Protein AF-A0A1M7R4Y1-F1 (afdb_monomer_lite)

Sequence (276 aa):
MKAQQIAPDIIDTYLVAVTGFNAGGGNAWPQWQYNYPDGGVITVFSNDVAAMGAVPMFTLFQMPSLRGGDVTVINDAPFMAAYWAQVKLMYQKIAETGRPTLVNLEPDFWGFAQGGAPGGDPAKLPARVSTVPECASQPDTAVGVVGCLLTLGRTYAPKARMGFPPSLWSGDPDATGTFMAKLGADKADFIVAQTSDRDAGCFEDPNPVPNCANRGPGPFYLDENNVTTPNFNQGINDWSIVRSHLGGLPILYWQTPMGVPSTTPGGTPKHYRDNH

Structure (mmCIF, N/CA/C/O backbone):
data_AF-A0A1M7R4Y1-F1
#
_entry.id   AF-A0A1M7R4Y1-F1
#
loop_
_atom_site.group_PDB
_atom_site.id
_atom_site.type_symbol
_atom_site.label_atom_id
_atom_site.label_alt_id
_atom_site.label_comp_id
_atom_site.label_asym_id
_atom_site.label_entity_id
_atom_site.label_seq_id
_atom_site.pdbx_PDB_ins_code
_atom_site.Cartn_x
_atom_site.Cartn_y
_atom_site.Cartn_z
_atom_site.occupancy
_atom_site.B_iso_or_equiv
_atom_site.auth_seq_id
_atom_site.auth_comp_id
_atom_site.auth_a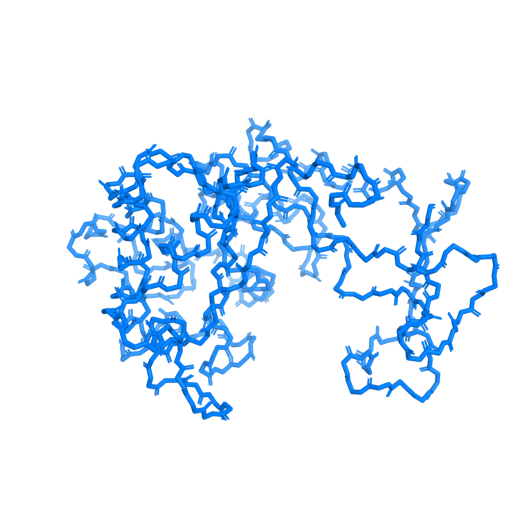sym_id
_atom_site.auth_atom_id
_atom_site.pdbx_PDB_model_num
ATOM 1 N N . MET A 1 1 ? -14.232 -15.188 -17.593 1.00 59.53 1 MET A N 1
ATOM 2 C CA . MET A 1 1 ? -14.077 -15.967 -16.341 1.00 59.53 1 MET A CA 1
ATOM 3 C C . MET A 1 1 ? -14.850 -17.283 -16.359 1.00 59.53 1 MET A C 1
ATOM 5 O O . MET A 1 1 ? -14.231 -18.269 -16.725 1.00 59.53 1 MET A O 1
ATOM 9 N N . LYS A 1 2 ? -16.172 -17.343 -16.106 1.00 56.19 2 LYS A N 1
ATOM 10 C CA . LYS A 1 2 ? -16.909 -18.637 -16.099 1.00 56.19 2 LYS A CA 1
ATOM 11 C C . LYS A 1 2 ? -16.835 -19.415 -17.424 1.00 56.19 2 LYS A C 1
ATOM 13 O O . LYS A 1 2 ? -16.569 -20.608 -17.409 1.00 56.19 2 LYS A O 1
ATOM 18 N N . ALA A 1 3 ? -16.978 -18.735 -18.565 1.00 67.81 3 ALA A N 1
ATOM 19 C CA . ALA A 1 3 ? -16.843 -19.356 -19.891 1.00 67.81 3 ALA A CA 1
ATOM 20 C C . ALA A 1 3 ? -15.405 -19.807 -20.233 1.00 67.81 3 ALA A C 1
ATOM 22 O O . ALA A 1 3 ? -15.217 -20.591 -21.153 1.00 67.81 3 ALA A O 1
ATOM 23 N N . GLN A 1 4 ? -14.403 -19.317 -19.494 1.00 74.75 4 GLN A N 1
ATOM 24 C CA . GLN A 1 4 ? -12.984 -19.663 -19.653 1.00 74.75 4 GLN A CA 1
ATOM 25 C C . GLN A 1 4 ? -12.496 -20.619 -18.549 1.00 74.75 4 GLN A C 1
ATOM 27 O O . GLN A 1 4 ? -11.303 -20.869 -18.463 1.00 74.75 4 GLN A O 1
ATOM 32 N N . GLN A 1 5 ? -13.395 -21.111 -17.680 1.00 80.06 5 GLN A N 1
ATOM 33 C CA . GLN A 1 5 ? -13.065 -21.957 -16.520 1.00 80.06 5 GLN A CA 1
ATOM 34 C C . GLN A 1 5 ? -12.013 -21.355 -15.566 1.00 80.06 5 GLN A C 1
ATOM 36 O O . GLN A 1 5 ? -11.336 -22.076 -14.842 1.00 80.06 5 GLN A O 1
ATOM 41 N N . ILE A 1 6 ? -11.904 -20.024 -15.530 1.00 80.69 6 ILE A N 1
ATOM 42 C CA . ILE A 1 6 ? -11.024 -19.315 -14.594 1.00 80.69 6 ILE A CA 1
ATOM 43 C C . ILE A 1 6 ? -11.773 -19.138 -13.271 1.00 80.69 6 ILE A C 1
ATOM 45 O O . ILE A 1 6 ? -12.850 -18.529 -13.256 1.00 80.69 6 ILE A O 1
ATOM 49 N N . ALA A 1 7 ? -11.188 -19.643 -12.185 1.00 87.62 7 ALA A N 1
ATOM 50 C CA . ALA A 1 7 ? -11.646 -19.469 -10.810 1.00 87.62 7 ALA A CA 1
ATOM 51 C C . ALA A 1 7 ? -10.594 -18.648 -10.042 1.00 87.62 7 ALA A C 1
ATOM 53 O O . ALA A 1 7 ? -9.581 -19.211 -9.635 1.00 87.62 7 ALA A O 1
ATOM 54 N N . PRO A 1 8 ? -10.765 -17.320 -9.919 1.00 92.12 8 PRO A N 1
ATOM 55 C CA . PRO A 1 8 ? -9.818 -16.498 -9.176 1.00 92.12 8 PRO A CA 1
ATOM 56 C C . PRO A 1 8 ? -9.921 -16.790 -7.675 1.00 92.12 8 PRO A C 1
ATOM 58 O O . PRO A 1 8 ? -11.025 -16.885 -7.146 1.00 92.12 8 PRO A O 1
ATOM 61 N N . ASP A 1 9 ? -8.788 -16.862 -6.978 1.00 94.44 9 ASP A N 1
ATOM 62 C CA . ASP A 1 9 ? -8.771 -16.941 -5.511 1.00 94.44 9 ASP A CA 1
ATOM 63 C C . ASP A 1 9 ? -8.987 -15.565 -4.867 1.00 94.44 9 ASP A C 1
ATOM 65 O O . ASP A 1 9 ? -9.592 -15.447 -3.800 1.00 94.44 9 ASP A O 1
ATOM 69 N N . ILE A 1 10 ? -8.495 -14.510 -5.524 1.00 95.81 10 ILE A N 1
ATOM 70 C CA . ILE A 1 10 ? -8.519 -13.125 -5.047 1.00 95.81 10 ILE A CA 1
ATOM 71 C C . ILE A 1 10 ? -8.971 -12.217 -6.190 1.00 95.81 10 ILE A C 1
ATOM 73 O O . ILE A 1 10 ? -8.541 -12.384 -7.331 1.00 95.81 10 ILE A O 1
ATOM 77 N N . ILE A 1 11 ? -9.830 -11.244 -5.884 1.00 96.12 11 ILE A N 1
ATOM 78 C CA . ILE A 1 11 ? -10.221 -10.182 -6.820 1.00 96.12 11 ILE A CA 1
ATOM 79 C C . ILE A 1 11 ? -10.043 -8.837 -6.115 1.00 96.12 11 ILE A C 1
ATOM 81 O O . ILE A 1 11 ? -10.600 -8.625 -5.037 1.00 96.12 11 ILE A O 1
ATOM 85 N N . ASP A 1 12 ? -9.261 -7.950 -6.727 1.00 95.62 12 ASP A N 1
ATOM 86 C CA . ASP A 1 12 ? -8.901 -6.629 -6.205 1.00 95.62 12 ASP A CA 1
ATOM 87 C C . ASP A 1 12 ? -9.776 -5.507 -6.786 1.00 95.62 12 ASP A C 1
ATOM 89 O O . ASP A 1 12 ? -10.220 -5.574 -7.935 1.00 95.62 12 ASP A O 1
ATOM 93 N N . THR A 1 13 ? -10.007 -4.464 -5.990 1.00 97.06 13 THR A N 1
ATOM 94 C CA . THR A 1 13 ? -10.485 -3.163 -6.464 1.00 97.06 13 THR A CA 1
ATOM 95 C C . THR A 1 13 ? -9.850 -2.033 -5.663 1.00 97.06 13 THR A C 1
ATOM 97 O O . THR A 1 13 ? -9.630 -2.139 -4.455 1.00 97.06 13 THR A O 1
ATOM 100 N N . TYR A 1 14 ? -9.628 -0.898 -6.321 1.00 96.62 14 TYR A N 1
ATOM 101 C CA . TYR A 1 14 ? -9.101 0.296 -5.673 1.00 96.62 14 TYR A CA 1
ATOM 102 C C . TYR A 1 14 ? -10.201 1.065 -4.938 1.00 96.62 14 TYR A C 1
ATOM 104 O O . TYR A 1 14 ? -11.329 1.181 -5.418 1.00 96.62 14 TYR A O 1
ATOM 112 N N . LEU A 1 15 ? -9.833 1.657 -3.806 1.00 97.62 15 LEU A N 1
ATOM 113 C CA . LEU A 1 15 ? -10.587 2.666 -3.072 1.00 97.62 15 LEU A CA 1
ATOM 114 C C . LEU A 1 15 ? -9.794 3.973 -3.154 1.00 97.62 15 LEU A C 1
ATOM 116 O O . LEU A 1 15 ? -8.817 4.155 -2.427 1.00 97.62 15 LEU A O 1
ATOM 120 N N . VAL A 1 16 ? -10.179 4.856 -4.082 1.00 95.00 16 VAL A N 1
ATOM 121 C CA . VAL A 1 16 ? -9.419 6.079 -4.394 1.00 95.00 16 VAL A CA 1
ATOM 122 C C . VAL A 1 16 ? -10.114 7.346 -3.917 1.00 95.00 16 VAL A C 1
ATOM 124 O O . VAL A 1 16 ? -11.325 7.353 -3.675 1.00 95.00 16 VAL A O 1
ATOM 127 N N . ALA A 1 17 ? -9.333 8.429 -3.868 1.00 93.81 17 ALA A N 1
ATOM 128 C CA . ALA A 1 17 ? -9.744 9.772 -3.472 1.00 93.81 17 ALA A CA 1
ATOM 129 C C . ALA A 1 17 ? -10.132 9.897 -1.990 1.00 93.81 17 ALA A C 1
ATOM 131 O O . ALA A 1 17 ? -10.733 8.998 -1.411 1.00 93.81 17 ALA A O 1
ATOM 132 N N . VAL A 1 18 ? -9.838 11.044 -1.375 1.00 95.75 18 VAL A N 1
ATOM 133 C CA . VAL A 1 18 ? -10.414 11.445 -0.080 1.00 95.75 18 VAL A CA 1
ATOM 134 C C . VAL A 1 18 ? -11.531 12.444 -0.355 1.00 95.75 18 VAL A C 1
ATOM 136 O O . VAL A 1 18 ? -11.327 13.423 -1.072 1.00 95.75 18 VAL A O 1
ATOM 139 N N . THR A 1 19 ? -12.716 12.216 0.215 1.00 94.19 19 THR A N 1
ATOM 140 C CA . THR A 1 19 ? -13.847 13.162 0.142 1.00 94.19 19 THR A CA 1
ATOM 141 C C . THR A 1 19 ? -13.403 14.593 0.463 1.00 94.19 19 THR A C 1
ATOM 143 O O . THR A 1 19 ? -12.849 14.840 1.530 1.00 94.19 19 THR A O 1
ATOM 146 N N . GLY A 1 20 ? -13.652 15.529 -0.458 1.00 92.25 20 GLY A N 1
ATOM 147 C CA . GLY A 1 20 ? -13.250 16.938 -0.329 1.00 92.25 20 GLY A CA 1
ATOM 148 C C . GLY A 1 20 ? -11.836 17.267 -0.828 1.00 92.25 20 GLY A C 1
ATOM 149 O O . GLY A 1 20 ? -11.496 18.439 -0.932 1.00 92.25 20 GLY A O 1
ATOM 150 N N . PHE A 1 21 ? -11.042 16.260 -1.199 1.00 92.25 21 PHE A N 1
ATOM 151 C CA . PHE A 1 21 ? -9.653 16.404 -1.651 1.00 92.25 21 PHE A CA 1
ATOM 152 C C . PHE A 1 21 ? -9.397 15.649 -2.959 1.00 92.25 21 PHE A C 1
ATOM 154 O O . PHE A 1 21 ? -8.300 15.156 -3.190 1.00 92.25 21 PHE A O 1
ATOM 161 N N . ASN A 1 22 ? -10.415 15.504 -3.808 1.00 83.62 22 ASN A N 1
ATOM 162 C CA . ASN A 1 22 ? -10.267 14.871 -5.113 1.00 83.62 22 ASN A CA 1
ATOM 163 C C . ASN A 1 22 ? -9.880 15.920 -6.165 1.00 83.62 22 ASN A C 1
ATOM 165 O O . ASN A 1 22 ? -10.746 16.642 -6.664 1.00 83.62 22 ASN A O 1
ATOM 169 N N . ALA A 1 23 ? -8.592 15.994 -6.512 1.00 73.25 23 ALA A N 1
ATOM 170 C CA . ALA A 1 23 ? -8.074 16.953 -7.492 1.00 73.25 23 ALA A CA 1
ATOM 171 C C . ALA A 1 23 ? -8.719 16.825 -8.889 1.00 73.25 23 ALA A C 1
ATOM 173 O O . ALA A 1 23 ? -8.825 17.817 -9.607 1.00 73.25 23 ALA A O 1
ATOM 174 N N . GLY A 1 24 ? -9.187 15.628 -9.264 1.00 70.44 24 GLY A N 1
ATOM 175 C CA . GLY A 1 24 ? -9.888 15.381 -10.530 1.00 70.44 24 GLY A CA 1
ATOM 176 C C . GLY A 1 24 ? -11.377 15.748 -10.515 1.00 70.44 24 GLY A C 1
ATOM 177 O O . GLY A 1 24 ? -12.037 15.652 -11.549 1.00 70.44 24 GLY A O 1
ATOM 178 N N . GLY A 1 25 ? -11.912 16.165 -9.362 1.00 75.50 25 GLY A N 1
ATOM 179 C CA . GLY A 1 25 ? -13.344 16.362 -9.150 1.00 75.50 25 GLY A CA 1
ATOM 180 C C . GLY A 1 25 ? -14.132 15.049 -9.051 1.00 75.50 25 GLY A C 1
ATOM 181 O O . GLY A 1 25 ? -13.646 13.965 -9.364 1.00 75.50 25 GLY A O 1
ATOM 182 N N . GLY A 1 26 ? -15.382 15.145 -8.594 1.00 82.38 26 GLY A N 1
ATOM 183 C CA . GLY A 1 26 ? -16.271 13.994 -8.417 1.00 82.38 26 GLY A CA 1
ATOM 184 C C . GLY A 1 26 ? -16.139 13.287 -7.064 1.00 82.38 26 GLY A C 1
ATOM 185 O O . GLY A 1 26 ? -15.378 13.691 -6.182 1.00 82.38 26 GLY A O 1
ATOM 186 N N . ASN A 1 27 ? -16.933 12.229 -6.908 1.00 89.06 27 ASN A N 1
ATOM 187 C CA . ASN A 1 27 ? -17.072 11.475 -5.664 1.00 89.06 27 ASN A CA 1
ATOM 188 C C . ASN A 1 27 ? -15.820 10.647 -5.340 1.00 89.06 27 ASN A C 1
ATOM 190 O O . ASN A 1 27 ? -15.186 10.089 -6.238 1.00 89.06 27 ASN A O 1
ATOM 194 N N . ALA A 1 28 ? -15.506 10.520 -4.050 1.00 94.38 28 ALA A N 1
ATOM 195 C CA . ALA A 1 28 ? -14.526 9.558 -3.560 1.00 94.38 28 ALA A CA 1
ATOM 196 C C . ALA A 1 28 ? -15.174 8.177 -3.377 1.00 94.38 28 ALA A C 1
ATOM 198 O O . ALA A 1 28 ? -16.397 8.034 -3.486 1.00 94.38 28 ALA A O 1
ATOM 199 N N . TRP A 1 29 ? -14.363 7.154 -3.089 1.00 95.94 29 TRP A N 1
ATOM 200 C CA . TRP A 1 29 ? -14.856 5.780 -2.952 1.00 95.94 29 TRP A CA 1
ATOM 201 C C . TRP A 1 29 ? -16.052 5.589 -2.004 1.00 95.94 29 TRP A C 1
ATOM 203 O O . TRP A 1 29 ? -16.891 4.738 -2.322 1.00 95.94 29 TRP A O 1
ATOM 213 N N . PRO A 1 30 ? -16.226 6.354 -0.898 1.00 97.06 30 PRO A N 1
ATOM 214 C CA . PRO A 1 30 ? -17.402 6.177 -0.056 1.00 97.06 30 PRO A CA 1
ATOM 215 C C . PRO A 1 30 ? -18.707 6.419 -0.823 1.00 97.06 30 PRO A C 1
ATOM 217 O O . PRO A 1 30 ? -19.683 5.723 -0.564 1.00 97.06 30 PRO A O 1
ATOM 220 N N . GLN A 1 31 ? -18.725 7.332 -1.801 1.00 95.19 31 GLN A N 1
ATOM 221 C CA . GLN A 1 31 ? -19.949 7.760 -2.490 1.00 95.19 31 GLN A CA 1
ATOM 222 C C . GLN A 1 31 ? -20.127 7.173 -3.902 1.00 95.19 31 GLN A C 1
ATOM 224 O O . GLN A 1 31 ? -20.970 7.656 -4.663 1.00 95.19 31 GLN A O 1
ATOM 229 N N . TRP A 1 32 ? -19.339 6.175 -4.312 1.00 93.69 32 TRP A N 1
ATOM 230 C CA . TRP A 1 32 ? -19.463 5.602 -5.663 1.00 93.69 32 TRP A CA 1
ATOM 231 C C . TRP A 1 32 ? -20.715 4.746 -5.858 1.00 93.69 32 TRP A C 1
ATOM 233 O O . TRP A 1 32 ? -21.239 4.674 -6.970 1.00 93.69 32 TRP A O 1
ATOM 243 N N . GLN A 1 33 ? -21.219 4.107 -4.799 1.00 91.88 33 GLN A N 1
ATOM 244 C CA . GLN A 1 33 ? -22.375 3.224 -4.914 1.00 91.88 33 GLN A CA 1
ATOM 245 C C . GLN A 1 33 ? -23.686 4.003 -4.736 1.00 91.88 33 GLN A C 1
ATOM 247 O O . GLN A 1 33 ? -24.133 4.266 -3.622 1.00 91.88 33 GLN A O 1
ATOM 252 N N . TYR A 1 34 ? -24.325 4.340 -5.856 1.00 86.19 34 TYR A N 1
ATOM 253 C CA . TYR A 1 34 ? -25.599 5.062 -5.863 1.00 86.19 34 TYR A CA 1
ATOM 254 C C . TYR A 1 34 ? -26.716 4.276 -5.156 1.00 86.19 34 TYR A C 1
ATOM 256 O O . TYR A 1 34 ? -26.793 3.056 -5.293 1.00 86.19 34 TYR A O 1
ATOM 264 N N . ASN A 1 35 ? -27.601 4.979 -4.437 1.00 89.50 35 ASN A N 1
ATOM 265 C CA . ASN A 1 35 ? -28.676 4.427 -3.590 1.00 89.50 35 ASN A CA 1
ATOM 266 C C . ASN A 1 35 ? -28.221 3.548 -2.411 1.00 89.50 35 ASN A C 1
ATOM 268 O O . ASN A 1 35 ? -29.059 2.923 -1.762 1.00 89.50 35 ASN A O 1
ATOM 272 N N . TYR A 1 36 ? -26.925 3.508 -2.108 1.00 91.56 36 TYR A N 1
ATOM 273 C CA . TYR A 1 36 ? -26.410 2.887 -0.894 1.00 91.56 36 TYR A CA 1
ATOM 274 C C . TYR A 1 36 ? -25.897 3.974 0.057 1.00 91.56 36 TYR A C 1
ATOM 276 O O . TYR A 1 36 ? -25.502 5.049 -0.395 1.00 91.56 36 TYR A O 1
ATOM 284 N N . PRO A 1 37 ? -25.887 3.714 1.375 1.00 94.12 37 PRO A N 1
ATOM 285 C CA . PRO A 1 37 ? -25.112 4.522 2.306 1.00 94.12 37 PRO A CA 1
ATOM 286 C C . PRO A 1 37 ? -23.627 4.543 1.922 1.00 94.12 37 PRO A C 1
ATOM 288 O O . PRO A 1 37 ? -23.144 3.635 1.235 1.00 94.12 37 PRO A O 1
ATOM 291 N N . ASP A 1 38 ? -22.901 5.534 2.440 1.00 96.50 38 ASP A N 1
ATOM 292 C CA . ASP A 1 38 ? -21.458 5.649 2.239 1.00 96.50 38 ASP A CA 1
ATOM 293 C C . ASP A 1 38 ? -20.732 4.322 2.530 1.00 96.50 38 ASP A C 1
ATOM 295 O O . ASP A 1 38 ? -20.985 3.627 3.522 1.00 96.50 38 ASP A O 1
ATOM 299 N N . GLY A 1 39 ? -19.829 3.965 1.621 1.00 97.31 39 GLY A N 1
ATOM 300 C CA . GLY A 1 39 ? -19.077 2.716 1.626 1.00 97.31 39 GLY A CA 1
ATOM 301 C C . GLY A 1 39 ? -19.819 1.516 1.030 1.00 97.31 39 GLY A C 1
ATOM 302 O O . GLY A 1 39 ? -19.300 0.401 1.088 1.00 97.31 39 GLY A O 1
ATOM 303 N N . GLY A 1 40 ? -20.985 1.716 0.402 1.00 97.50 40 GLY A N 1
ATOM 304 C CA . GLY A 1 40 ? -21.749 0.650 -0.263 1.00 97.50 40 GLY A CA 1
ATOM 305 C C . GLY A 1 40 ? -20.958 -0.157 -1.301 1.00 97.50 40 GLY A C 1
ATOM 306 O O . GLY A 1 40 ? -21.235 -1.342 -1.487 1.00 97.50 40 GLY A O 1
ATOM 307 N N . VAL A 1 41 ? -19.925 0.438 -1.913 1.00 97.62 41 VAL A N 1
ATOM 308 C CA . VAL A 1 41 ? -19.021 -0.254 -2.849 1.00 97.62 41 VAL A CA 1
ATOM 309 C C . VAL A 1 41 ? -18.349 -1.474 -2.209 1.00 97.62 41 VAL A C 1
ATOM 311 O O . VAL A 1 41 ? -18.246 -2.513 -2.854 1.00 97.62 41 VAL A O 1
ATOM 314 N N . ILE A 1 42 ? -17.980 -1.404 -0.924 1.00 98.44 42 ILE A N 1
ATOM 315 C CA . ILE A 1 42 ? -17.353 -2.524 -0.205 1.00 98.44 42 ILE A CA 1
ATOM 316 C C . ILE A 1 42 ? -18.332 -3.690 -0.084 1.00 98.44 42 ILE A C 1
ATOM 318 O O . ILE A 1 42 ? -17.959 -4.841 -0.314 1.00 98.44 42 ILE A O 1
ATOM 322 N N . THR A 1 43 ? -19.594 -3.406 0.241 1.00 97.06 43 THR A N 1
ATOM 323 C CA . THR A 1 43 ? -20.637 -4.427 0.372 1.00 97.06 43 THR A CA 1
ATOM 324 C C . THR A 1 43 ? -20.938 -5.095 -0.965 1.00 97.06 43 THR A C 1
ATOM 326 O O . THR A 1 43 ? -20.966 -6.325 -1.036 1.00 97.06 43 THR A O 1
ATOM 329 N N . VAL A 1 44 ? -21.1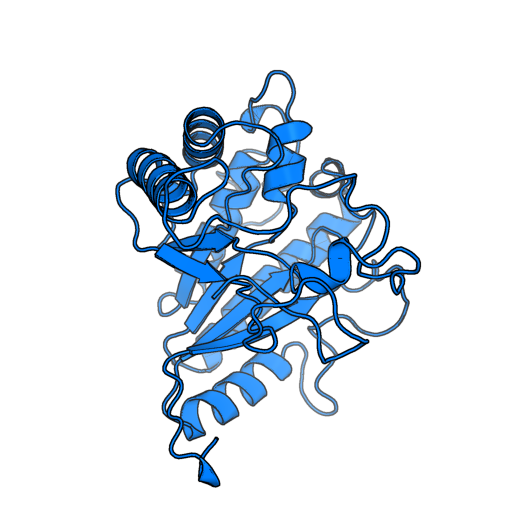54 -4.300 -2.018 1.00 97.69 44 VAL A N 1
ATOM 330 C CA . VAL A 1 44 ? -21.486 -4.806 -3.359 1.00 97.69 44 VAL A CA 1
ATOM 331 C C . VAL A 1 44 ? -20.334 -5.641 -3.905 1.00 97.69 44 VAL A C 1
ATOM 333 O O . VAL A 1 44 ? -20.528 -6.820 -4.195 1.00 97.69 44 VAL A O 1
ATOM 336 N N . PHE A 1 45 ? -19.119 -5.089 -3.913 1.00 98.06 45 PHE A N 1
ATOM 337 C CA . PHE A 1 45 ? -17.938 -5.798 -4.393 1.00 98.06 45 PHE A CA 1
ATOM 338 C C . PHE A 1 45 ? -17.708 -7.104 -3.626 1.00 98.06 45 PHE A C 1
ATOM 340 O O . PHE A 1 45 ? -17.535 -8.160 -4.225 1.00 98.06 45 PHE A O 1
ATOM 347 N N . SER A 1 46 ? -17.806 -7.081 -2.294 1.00 98.12 46 SER A N 1
ATOM 348 C CA . SER A 1 46 ? -17.625 -8.295 -1.490 1.00 98.12 46 SER A CA 1
ATOM 349 C C . SER A 1 46 ? -18.683 -9.366 -1.765 1.00 98.12 46 SER A C 1
ATOM 351 O O . SER A 1 46 ? -18.400 -10.551 -1.594 1.00 98.12 46 SER A O 1
ATOM 353 N N . ASN A 1 47 ? -19.915 -8.989 -2.127 1.00 97.00 47 ASN A N 1
ATOM 354 C CA . ASN A 1 47 ? -20.959 -9.939 -2.523 1.00 97.00 47 ASN A CA 1
ATOM 355 C C . ASN A 1 47 ? -20.663 -10.554 -3.892 1.00 97.00 47 ASN A C 1
ATOM 357 O O . ASN A 1 47 ? -20.754 -11.773 -4.032 1.00 97.00 47 ASN A O 1
ATOM 361 N N . ASP A 1 48 ? -20.262 -9.734 -4.860 1.00 96.44 48 ASP A N 1
ATOM 362 C CA . ASP A 1 48 ? -19.942 -10.187 -6.215 1.00 96.44 48 ASP A CA 1
ATOM 363 C C . ASP A 1 48 ? -18.734 -11.131 -6.215 1.00 96.44 48 ASP A C 1
ATOM 365 O O . ASP A 1 48 ? -18.770 -12.202 -6.825 1.00 96.44 48 ASP A O 1
ATOM 369 N N . VAL A 1 49 ? -17.690 -10.783 -5.458 1.00 97.12 49 VAL A N 1
ATOM 370 C CA . VAL A 1 49 ? -16.489 -11.611 -5.289 1.00 97.12 49 VAL A CA 1
ATOM 371 C C . VAL A 1 49 ? -16.815 -12.934 -4.591 1.00 97.12 49 VAL A C 1
ATOM 373 O O . VAL A 1 49 ? -16.417 -13.999 -5.066 1.00 97.12 49 VAL A O 1
ATOM 376 N N . ALA A 1 50 ? -17.633 -12.904 -3.535 1.00 95.75 50 ALA A N 1
ATOM 377 C CA . ALA A 1 50 ? -18.079 -14.123 -2.861 1.00 95.75 50 ALA A CA 1
ATOM 378 C C . ALA A 1 50 ? -18.925 -15.031 -3.774 1.00 95.75 50 ALA A C 1
ATOM 380 O O . ALA A 1 50 ? -18.790 -16.252 -3.718 1.00 95.75 50 ALA A O 1
ATOM 381 N N . ALA A 1 51 ? -19.756 -14.465 -4.656 1.00 95.06 51 ALA A N 1
ATOM 382 C CA . ALA A 1 51 ? -20.536 -15.228 -5.637 1.00 95.06 51 ALA A CA 1
ATOM 383 C C . ALA A 1 51 ? -19.663 -15.930 -6.700 1.00 95.06 51 ALA A C 1
ATOM 385 O O . ALA A 1 51 ? -20.138 -16.827 -7.405 1.00 95.06 51 ALA A O 1
ATOM 386 N N . MET A 1 52 ? -18.390 -15.539 -6.811 1.00 94.06 52 MET A N 1
ATOM 387 C CA . MET A 1 52 ? -17.373 -16.199 -7.634 1.00 94.06 52 MET A CA 1
ATOM 388 C C . MET A 1 52 ? -16.514 -17.202 -6.850 1.00 94.06 52 MET A C 1
ATOM 390 O O . MET A 1 52 ? -15.702 -17.885 -7.465 1.00 94.06 52 MET A O 1
ATOM 394 N N . GLY A 1 53 ? -16.716 -17.337 -5.534 1.00 94.25 53 GLY A N 1
ATOM 395 C CA . GLY A 1 53 ? -15.919 -18.215 -4.673 1.00 94.25 53 GLY A CA 1
ATOM 396 C C . GLY A 1 53 ? -14.549 -17.646 -4.289 1.00 94.25 53 GLY A C 1
ATOM 397 O O . GLY A 1 53 ? -13.710 -18.396 -3.805 1.00 94.25 53 GLY A O 1
ATOM 398 N N . ALA A 1 54 ? -14.336 -16.344 -4.492 1.00 96.69 54 ALA A N 1
ATOM 399 C CA . ALA A 1 54 ? -13.066 -15.660 -4.274 1.00 96.69 54 ALA A CA 1
ATOM 400 C C . ALA A 1 54 ? -13.065 -14.826 -2.976 1.00 96.69 54 ALA A C 1
ATOM 402 O O . ALA A 1 54 ? -14.109 -14.597 -2.353 1.00 96.69 54 ALA A O 1
ATOM 403 N N . VAL A 1 55 ? -11.889 -14.329 -2.585 1.00 98.12 55 VAL A N 1
ATOM 404 C CA . VAL A 1 55 ? -11.688 -13.381 -1.477 1.00 98.12 55 VAL A CA 1
ATOM 405 C C . VAL A 1 55 ? -11.523 -11.960 -2.031 1.00 98.12 55 VAL A C 1
ATOM 407 O O . VAL A 1 55 ? -10.699 -11.749 -2.923 1.00 98.12 55 VAL A O 1
ATOM 410 N N . PRO A 1 56 ? -12.269 -10.956 -1.528 1.00 98.31 56 PRO A N 1
ATOM 411 C CA . PRO A 1 56 ? -12.076 -9.580 -1.965 1.00 98.31 56 PRO A CA 1
ATOM 412 C C . PRO A 1 56 ? -10.771 -9.015 -1.407 1.00 98.31 56 PRO A C 1
ATOM 414 O O . PRO A 1 56 ? -10.433 -9.221 -0.236 1.00 98.31 56 PRO A O 1
ATOM 417 N N . MET A 1 57 ? -10.073 -8.258 -2.243 1.00 98.62 57 MET A N 1
ATOM 418 C CA . MET A 1 57 ? -8.962 -7.401 -1.862 1.00 98.62 57 MET A CA 1
ATOM 419 C C . MET A 1 57 ? -9.331 -5.947 -2.156 1.00 98.62 57 MET A C 1
ATOM 421 O O . MET A 1 57 ? -9.863 -5.640 -3.220 1.00 98.62 57 MET A O 1
ATOM 425 N N . PHE A 1 58 ? -9.087 -5.057 -1.199 1.00 98.69 58 PHE A N 1
ATOM 426 C CA . PHE A 1 58 ? -9.257 -3.620 -1.391 1.00 98.69 58 PHE A CA 1
ATOM 427 C C . PHE A 1 58 ? -7.899 -2.936 -1.359 1.00 98.69 58 PHE A C 1
ATOM 429 O O . PHE A 1 58 ? -7.188 -3.006 -0.356 1.00 98.69 58 PHE A O 1
ATOM 436 N N . THR A 1 59 ? -7.555 -2.241 -2.435 1.00 98.38 59 THR A N 1
ATOM 437 C CA . THR A 1 59 ? -6.376 -1.381 -2.479 1.00 98.38 59 THR A CA 1
ATOM 438 C C . THR A 1 59 ? -6.765 0.030 -2.048 1.00 98.38 59 THR A C 1
ATOM 440 O O . THR A 1 59 ? -7.372 0.782 -2.809 1.00 98.38 59 THR A O 1
ATOM 443 N N . LEU A 1 60 ? -6.443 0.389 -0.805 1.00 98.44 60 LEU A N 1
ATOM 444 C CA . LEU A 1 60 ? -6.636 1.735 -0.272 1.00 98.44 60 LEU A CA 1
ATOM 445 C C . LEU A 1 60 ? -5.585 2.659 -0.893 1.00 98.44 60 LEU A C 1
ATOM 447 O O . LEU A 1 60 ? -4.406 2.522 -0.587 1.00 98.44 60 LEU A O 1
ATOM 451 N N . PHE A 1 61 ? -6.003 3.573 -1.765 1.00 96.06 61 PHE A N 1
ATOM 452 C CA . PHE A 1 61 ? -5.107 4.452 -2.519 1.00 96.06 61 PHE A CA 1
ATOM 453 C C . PHE A 1 61 ? -5.606 5.895 -2.449 1.00 96.06 61 PHE A C 1
ATOM 455 O O . PHE A 1 61 ? -6.172 6.443 -3.402 1.00 96.06 61 PHE A O 1
ATOM 462 N N . GLN A 1 62 ? -5.462 6.499 -1.272 1.00 95.56 62 GLN A N 1
ATOM 463 C CA . GLN A 1 62 ? -6.028 7.808 -0.969 1.00 95.56 62 GLN A CA 1
ATOM 464 C C . GLN A 1 62 ? -4.969 8.892 -0.763 1.00 95.56 62 GLN A C 1
ATOM 466 O O . GLN A 1 62 ? -5.256 10.061 -1.040 1.00 95.56 62 GLN A O 1
ATOM 471 N N . MET A 1 63 ? -3.753 8.558 -0.331 1.00 93.31 63 MET A N 1
ATOM 472 C CA . MET A 1 63 ? -2.705 9.552 -0.054 1.00 93.31 63 MET A CA 1
ATOM 473 C C . MET A 1 63 ? -2.352 10.454 -1.252 1.00 93.31 63 MET A C 1
ATOM 475 O O . MET A 1 63 ? -2.154 11.653 -1.042 1.00 93.31 63 MET A O 1
ATOM 479 N N . PRO A 1 64 ? -2.357 9.979 -2.514 1.00 87.69 64 PRO A N 1
ATOM 480 C CA . PRO A 1 64 ? -2.060 10.842 -3.661 1.00 87.69 64 PRO A CA 1
ATOM 481 C C . PRO A 1 64 ? -3.118 11.914 -3.972 1.00 87.69 64 PRO A C 1
ATOM 483 O O . PRO A 1 64 ? -2.858 12.799 -4.785 1.00 87.69 64 PRO A O 1
ATOM 486 N N . SER A 1 65 ? -4.306 11.853 -3.360 1.00 85.50 65 SER A N 1
ATOM 487 C CA . SER A 1 65 ? -5.482 12.631 -3.790 1.00 85.50 65 SER A CA 1
ATOM 488 C C . SER A 1 65 ? -5.315 14.146 -3.664 1.00 85.50 65 SER A C 1
ATOM 490 O O . SER A 1 65 ? -5.812 14.887 -4.510 1.00 85.50 65 SER A O 1
ATOM 492 N N . LEU A 1 66 ? -4.619 14.603 -2.617 1.00 84.81 66 LEU A N 1
ATOM 493 C CA . LEU A 1 66 ? -4.424 16.029 -2.345 1.00 84.81 66 LEU A CA 1
ATOM 494 C C . LEU A 1 66 ? -3.269 16.612 -3.173 1.00 84.81 66 LEU A C 1
ATOM 496 O O . LEU A 1 66 ? -3.443 17.608 -3.872 1.00 84.81 66 LEU A O 1
ATOM 500 N N . ARG A 1 67 ? -2.079 16.016 -3.074 1.00 84.19 67 ARG A N 1
ATOM 501 C CA . ARG A 1 67 ? -0.843 16.490 -3.714 1.00 84.19 67 ARG A CA 1
ATOM 502 C C . ARG A 1 67 ? -0.010 15.269 -4.104 1.00 84.19 67 ARG A C 1
ATOM 504 O O . ARG A 1 67 ? 0.802 14.817 -3.312 1.00 84.19 67 ARG A O 1
ATOM 511 N N . GLY A 1 68 ? -0.275 14.687 -5.275 1.00 82.94 68 GLY A N 1
ATOM 512 C CA . GLY A 1 68 ? 0.321 13.415 -5.712 1.00 82.94 68 GLY A CA 1
ATOM 513 C C . GLY A 1 68 ? 1.821 13.296 -5.406 1.00 82.94 68 GLY A C 1
ATOM 514 O O . GLY A 1 68 ? 2.603 14.161 -5.790 1.00 82.94 68 GLY A O 1
ATOM 515 N N . GLY A 1 69 ? 2.207 12.240 -4.683 1.00 83.44 69 GLY A N 1
ATOM 516 C CA . GLY A 1 69 ? 3.591 11.972 -4.270 1.00 83.44 69 GLY A CA 1
ATOM 517 C C . GLY A 1 69 ? 4.160 12.863 -3.152 1.00 83.44 69 GLY A C 1
ATOM 518 O O 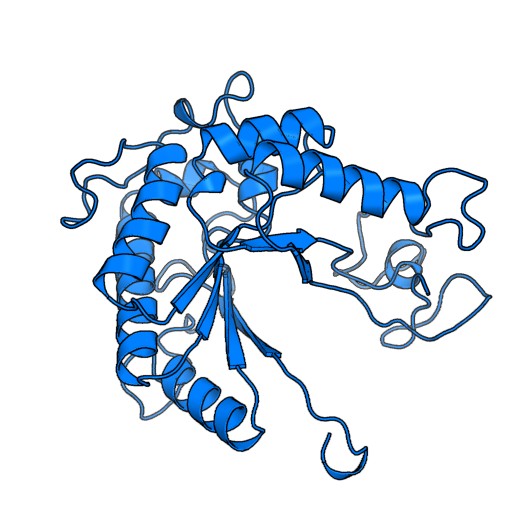. GLY A 1 69 ? 5.258 12.598 -2.668 1.00 83.44 69 GLY A O 1
ATOM 519 N N . ASP A 1 70 ? 3.439 13.891 -2.695 1.00 92.19 70 ASP A N 1
ATOM 520 C CA . ASP A 1 70 ? 3.859 14.750 -1.585 1.00 92.19 70 ASP A CA 1
ATOM 521 C C . ASP A 1 70 ? 3.587 14.062 -0.243 1.00 92.19 70 ASP A C 1
ATOM 523 O O . ASP A 1 70 ? 2.454 13.975 0.227 1.00 92.19 70 ASP A O 1
ATOM 527 N N . VAL A 1 71 ? 4.648 13.611 0.424 1.00 95.31 71 VAL A N 1
ATOM 528 C CA . VAL A 1 71 ? 4.545 12.919 1.717 1.00 95.31 71 VAL A CA 1
ATOM 529 C C . VAL A 1 71 ? 4.015 13.807 2.839 1.00 95.31 71 VAL A C 1
ATOM 531 O O . VAL A 1 71 ? 3.537 13.294 3.846 1.00 95.31 71 VAL A O 1
ATOM 534 N N . THR A 1 72 ? 4.054 15.136 2.690 1.00 95.75 72 THR A N 1
ATOM 535 C CA . THR A 1 72 ? 3.593 16.072 3.727 1.00 95.75 72 THR A CA 1
ATOM 536 C C . THR A 1 72 ? 2.074 16.078 3.895 1.00 95.75 72 THR A C 1
ATOM 538 O O . THR A 1 72 ? 1.578 16.641 4.874 1.00 95.75 72 THR A O 1
ATOM 541 N N . VAL A 1 73 ? 1.323 15.428 2.994 1.00 95.12 73 VAL A N 1
ATOM 542 C CA . VAL A 1 73 ? -0.137 15.268 3.111 1.00 95.12 73 VAL A CA 1
ATOM 543 C C . VAL A 1 73 ? -0.544 14.590 4.416 1.00 95.12 73 VAL A C 1
ATOM 545 O O . VAL A 1 73 ? -1.571 14.954 4.980 1.00 95.12 73 VAL A O 1
ATOM 548 N N . ILE A 1 74 ? 0.294 13.704 4.971 1.00 97.31 74 ILE A N 1
ATOM 549 C CA . ILE A 1 74 ? -0.016 13.035 6.243 1.00 97.31 74 ILE A CA 1
ATOM 550 C C . ILE A 1 74 ? 0.001 13.978 7.451 1.00 97.31 74 ILE A C 1
ATOM 552 O O . ILE A 1 74 ? -0.442 13.595 8.531 1.00 97.31 74 ILE A O 1
ATOM 556 N N . ASN A 1 75 ? 0.512 15.203 7.297 1.00 97.81 75 ASN A N 1
ATOM 557 C CA . ASN A 1 75 ? 0.513 16.236 8.332 1.00 97.81 75 ASN A CA 1
ATOM 558 C C . ASN A 1 75 ? -0.594 17.294 8.136 1.00 97.81 75 ASN A C 1
ATOM 560 O O . ASN A 1 75 ? -0.780 18.164 8.996 1.00 97.81 75 ASN A O 1
ATOM 564 N N . ASP A 1 76 ? -1.324 17.241 7.018 1.00 97.62 76 ASP A N 1
ATOM 565 C CA . ASP A 1 76 ? -2.424 18.156 6.720 1.00 97.62 76 ASP A CA 1
ATOM 566 C C . ASP A 1 76 ? -3.667 17.777 7.539 1.00 97.62 76 ASP A C 1
ATOM 568 O O . ASP A 1 76 ? -4.205 16.677 7.419 1.00 97.62 76 ASP A O 1
ATOM 572 N N . ALA A 1 77 ? -4.106 18.669 8.431 1.00 96.88 77 ALA A N 1
ATOM 573 C CA . ALA A 1 77 ? -5.148 18.340 9.404 1.00 96.88 77 ALA A CA 1
ATOM 574 C C . ALA A 1 77 ? -6.536 18.104 8.770 1.00 96.88 77 ALA A C 1
ATOM 576 O O . ALA A 1 77 ? -7.155 17.090 9.107 1.00 96.88 77 ALA A O 1
ATOM 577 N N . PRO A 1 78 ? -7.038 18.962 7.856 1.00 96.38 78 PRO A N 1
ATOM 578 C CA . PRO A 1 78 ? -8.292 18.698 7.150 1.00 96.38 78 PRO A CA 1
ATOM 579 C C . PRO A 1 78 ? -8.271 17.384 6.363 1.00 96.38 78 PRO A C 1
ATOM 581 O O . PRO A 1 78 ? -9.220 16.600 6.454 1.00 96.38 78 PRO A O 1
ATOM 584 N N . PHE A 1 79 ? -7.184 17.121 5.634 1.00 96.94 79 PHE A N 1
ATOM 585 C CA . PHE A 1 79 ? -7.024 15.896 4.858 1.00 96.94 79 PHE A CA 1
ATOM 586 C C . PHE A 1 79 ? -7.025 14.665 5.757 1.00 96.94 79 PHE A C 1
ATOM 588 O O . PHE A 1 79 ? -7.812 13.747 5.536 1.00 96.94 79 PHE A O 1
ATOM 595 N N . MET A 1 80 ? -6.206 14.657 6.811 1.00 98.12 80 MET A N 1
ATOM 596 C CA . MET A 1 80 ? -6.086 13.494 7.688 1.00 98.12 80 MET A CA 1
ATOM 597 C C . MET A 1 80 ? -7.351 13.220 8.495 1.00 98.12 80 MET A C 1
ATOM 599 O O . MET A 1 80 ? -7.679 12.058 8.724 1.00 98.12 80 MET A O 1
ATOM 603 N N . ALA A 1 81 ? -8.111 14.250 8.875 1.00 97.94 81 ALA A N 1
ATOM 604 C CA . ALA A 1 81 ? -9.420 14.052 9.493 1.00 97.94 81 ALA A CA 1
ATOM 605 C C . ALA A 1 81 ? -10.379 13.303 8.548 1.00 97.94 81 ALA A C 1
ATOM 607 O O . ALA A 1 81 ? -11.020 12.331 8.955 1.00 97.94 81 ALA A O 1
ATOM 608 N N . ALA A 1 82 ? -10.441 13.711 7.276 1.00 97.12 82 ALA A N 1
ATOM 609 C CA . ALA A 1 82 ? -11.281 13.062 6.271 1.00 97.12 82 ALA A CA 1
ATOM 610 C C . ALA A 1 82 ? -10.766 11.666 5.876 1.00 97.12 82 ALA A C 1
ATOM 612 O O . ALA A 1 82 ? -11.572 10.753 5.678 1.00 97.12 82 ALA A O 1
ATOM 613 N N . TYR A 1 83 ? -9.447 11.492 5.784 1.00 98.12 83 TYR A N 1
ATOM 614 C CA . TYR A 1 83 ? -8.783 10.219 5.513 1.00 98.12 83 TYR A CA 1
ATOM 615 C C . TYR A 1 83 ? -9.086 9.197 6.612 1.00 98.12 83 TYR A C 1
ATOM 617 O O . TYR A 1 83 ? -9.624 8.130 6.325 1.00 98.12 83 TYR A O 1
ATOM 625 N N . TRP A 1 84 ? -8.855 9.532 7.886 1.00 98.62 84 TRP A N 1
ATOM 626 C CA . TRP A 1 84 ? -9.103 8.599 8.988 1.00 98.62 84 TRP A CA 1
ATOM 627 C C . TRP A 1 84 ? -10.576 8.230 9.145 1.00 98.62 84 TRP A C 1
ATOM 629 O O . TRP A 1 84 ? -10.887 7.071 9.428 1.00 98.62 84 TRP A O 1
ATOM 639 N N . ALA A 1 85 ? -11.491 9.179 8.914 1.00 98.19 85 ALA A N 1
ATOM 640 C CA . ALA A 1 85 ? -12.921 8.884 8.883 1.00 98.19 85 ALA A CA 1
ATOM 641 C C . ALA A 1 85 ? -13.258 7.834 7.808 1.00 98.19 85 ALA A C 1
ATOM 643 O O . ALA A 1 85 ? -14.034 6.913 8.063 1.00 98.19 85 ALA A O 1
ATOM 644 N N . GLN A 1 86 ? -12.628 7.928 6.634 1.00 98.31 86 GLN A N 1
ATOM 645 C CA . GLN A 1 86 ? -12.818 6.981 5.536 1.00 98.31 86 GLN A CA 1
ATOM 646 C C . GLN A 1 86 ? -12.142 5.633 5.806 1.00 98.31 86 GLN A C 1
ATOM 648 O O . GLN A 1 86 ? -12.782 4.605 5.617 1.00 98.31 86 GLN A O 1
ATOM 653 N N . VAL A 1 87 ? -10.919 5.594 6.340 1.00 98.69 87 VAL A N 1
ATOM 654 C CA . VAL A 1 87 ? -10.262 4.334 6.746 1.00 98.69 87 VAL A CA 1
ATOM 655 C C . VAL A 1 87 ? -11.106 3.578 7.775 1.00 98.69 87 VAL A C 1
ATOM 657 O O . VAL A 1 87 ? -11.307 2.368 7.660 1.00 98.69 87 VAL A O 1
ATOM 660 N N . LYS A 1 88 ? -11.653 4.286 8.769 1.00 98.56 88 LYS A N 1
ATOM 661 C CA . LYS A 1 88 ? -12.558 3.694 9.759 1.00 98.56 88 LYS A CA 1
ATOM 662 C C . LYS A 1 88 ? -13.832 3.156 9.107 1.00 98.56 88 LYS A C 1
ATOM 664 O O . LYS A 1 88 ? -14.202 2.013 9.374 1.00 98.56 88 LYS A O 1
ATOM 669 N N . LEU A 1 89 ? -14.457 3.935 8.220 1.00 98.75 89 LEU A N 1
ATOM 670 C CA . LEU A 1 89 ? -15.622 3.495 7.451 1.00 98.75 89 LEU A CA 1
ATOM 671 C C . LEU A 1 89 ? -15.312 2.238 6.624 1.00 98.75 89 LEU A C 1
ATOM 673 O O . LEU A 1 89 ? -16.110 1.305 6.630 1.00 98.75 89 LEU A O 1
ATOM 677 N N . MET A 1 90 ? -14.153 2.179 5.960 1.00 98.81 90 MET A N 1
ATOM 678 C CA . MET A 1 90 ? -13.728 1.023 5.166 1.00 98.81 90 MET A CA 1
ATOM 679 C C . MET A 1 90 ? -13.722 -0.244 6.019 1.00 98.81 90 MET A C 1
ATOM 681 O O . MET A 1 90 ? -14.385 -1.221 5.671 1.00 98.81 90 MET A O 1
ATOM 685 N N . TYR A 1 91 ? -13.033 -0.229 7.163 1.00 98.88 91 TYR A N 1
ATOM 686 C CA . TYR A 1 91 ? -12.980 -1.406 8.029 1.00 98.88 91 TYR A CA 1
ATOM 687 C C . TYR A 1 91 ? -14.343 -1.762 8.628 1.00 98.88 91 TYR A C 1
ATOM 689 O O . TYR A 1 91 ? -14.681 -2.941 8.695 1.00 98.88 91 TYR A O 1
ATOM 697 N N . GLN A 1 92 ? -15.166 -0.780 9.001 1.00 98.69 92 GLN A N 1
ATOM 698 C CA . GLN A 1 92 ? -16.533 -1.045 9.460 1.00 98.69 92 GLN A CA 1
ATOM 699 C C . GLN A 1 92 ? -17.367 -1.739 8.375 1.00 98.69 92 GLN A C 1
ATOM 701 O O . GLN A 1 92 ? -18.004 -2.755 8.650 1.00 98.69 92 GLN A O 1
ATOM 706 N N . LYS A 1 93 ? -17.295 -1.271 7.124 1.00 98.69 93 LYS A N 1
ATOM 707 C CA . LYS A 1 93 ? -17.987 -1.907 5.996 1.00 98.69 93 LYS A CA 1
ATOM 708 C C . LYS A 1 93 ? -17.449 -3.288 5.664 1.00 98.69 93 LYS A C 1
ATOM 710 O O . LYS A 1 93 ? -18.247 -4.179 5.388 1.00 98.69 93 LYS A O 1
ATOM 715 N N . ILE A 1 94 ? -16.136 -3.504 5.745 1.00 98.75 94 ILE A N 1
ATOM 716 C CA . ILE A 1 94 ? -15.544 -4.843 5.606 1.00 98.75 94 ILE A CA 1
ATOM 717 C C . ILE A 1 94 ? -16.114 -5.775 6.683 1.00 98.75 94 ILE A C 1
ATOM 719 O O . ILE A 1 94 ? -16.536 -6.891 6.377 1.00 98.75 94 ILE A O 1
ATOM 723 N N . ALA A 1 95 ? -16.187 -5.316 7.932 1.00 98.62 95 ALA A N 1
ATOM 724 C CA . ALA A 1 95 ? -16.700 -6.103 9.048 1.00 98.62 95 ALA A CA 1
ATOM 725 C C . ALA A 1 95 ? -18.181 -6.470 8.895 1.00 98.62 95 ALA A C 1
ATOM 727 O O . ALA A 1 95 ? -18.550 -7.615 9.163 1.00 98.62 95 ALA A O 1
ATOM 728 N N . GLU A 1 96 ? -19.008 -5.540 8.407 1.00 98.25 96 GLU A N 1
ATOM 729 C CA . GLU A 1 96 ? -20.430 -5.765 8.105 1.00 98.25 96 GLU A CA 1
ATOM 730 C C . GLU A 1 96 ? -20.644 -6.911 7.100 1.00 98.25 96 GLU A C 1
ATOM 732 O O . GLU A 1 96 ? -21.662 -7.599 7.165 1.00 98.25 96 GLU A O 1
ATOM 737 N N . THR A 1 97 ? -19.684 -7.177 6.203 1.00 97.56 97 THR A N 1
ATOM 738 C CA . THR A 1 97 ? -19.779 -8.325 5.281 1.00 97.56 97 THR A CA 1
ATOM 739 C C . THR A 1 97 ? -19.656 -9.673 5.993 1.00 97.56 97 THR A C 1
ATOM 741 O O . THR A 1 97 ? -20.120 -10.691 5.479 1.00 97.56 97 THR A O 1
ATOM 744 N N . GLY A 1 98 ? -18.993 -9.708 7.155 1.00 96.94 98 GLY A N 1
ATOM 745 C CA . GLY A 1 98 ? -18.702 -10.924 7.911 1.00 96.94 98 GLY A CA 1
ATOM 746 C C . GLY A 1 98 ? -17.693 -11.878 7.255 1.00 96.94 98 GLY A C 1
ATOM 747 O O . GLY A 1 98 ? -17.516 -12.992 7.768 1.00 96.94 98 GLY A O 1
ATOM 748 N N . ARG A 1 99 ? -17.027 -11.479 6.162 1.00 95.44 99 ARG A N 1
ATOM 749 C CA . ARG A 1 99 ? -16.157 -12.334 5.333 1.00 95.44 99 ARG A CA 1
ATOM 750 C C . ARG A 1 99 ? -14.661 -12.064 5.557 1.00 95.44 99 ARG A C 1
ATOM 752 O O . ARG A 1 99 ? -14.299 -10.995 6.045 1.00 95.44 99 ARG A O 1
ATOM 759 N N . PRO A 1 100 ? -13.776 -13.021 5.218 1.00 97.25 100 PRO A N 1
ATOM 760 C CA . PRO A 1 100 ? -12.358 -12.733 5.022 1.00 97.25 100 PRO A CA 1
ATOM 761 C C . PRO A 1 100 ? -12.170 -11.681 3.923 1.00 97.25 100 PRO A C 1
ATOM 763 O O . PRO A 1 100 ? -12.922 -11.649 2.950 1.00 97.25 100 PRO A O 1
ATOM 766 N N . THR A 1 101 ? -11.183 -10.807 4.081 1.00 98.69 101 THR A N 1
ATOM 767 C CA . THR A 1 101 ? -10.893 -9.719 3.135 1.00 98.69 101 THR A CA 1
ATOM 768 C C . THR A 1 101 ? -9.419 -9.353 3.234 1.00 98.69 101 THR A C 1
ATOM 770 O O . THR A 1 101 ? -8.862 -9.362 4.333 1.00 98.69 101 THR A O 1
ATOM 773 N N . LEU A 1 102 ? -8.786 -9.032 2.112 1.00 98.88 102 LEU A N 1
ATOM 774 C CA . LEU A 1 102 ? -7.429 -8.492 2.073 1.00 98.88 102 LEU A CA 1
ATOM 775 C C . LEU A 1 102 ? -7.476 -6.971 1.892 1.00 98.88 102 LEU A C 1
ATOM 777 O O . LEU A 1 102 ? -8.377 -6.448 1.239 1.00 98.88 102 LEU A O 1
ATOM 781 N N . VAL A 1 103 ? -6.504 -6.256 2.450 1.00 98.88 103 VAL A N 1
ATOM 782 C CA . VAL A 1 103 ? -6.354 -4.809 2.257 1.00 98.88 103 VAL A CA 1
ATOM 783 C C . VAL A 1 103 ? -4.903 -4.494 1.918 1.00 98.88 103 VAL A C 1
ATOM 785 O O . VAL A 1 103 ? -4.018 -4.780 2.722 1.00 98.88 103 VAL A O 1
ATOM 788 N N . ASN A 1 104 ? -4.667 -3.909 0.745 1.00 98.62 104 ASN A N 1
ATOM 789 C CA . ASN A 1 104 ? -3.385 -3.320 0.358 1.00 98.62 104 ASN A CA 1
ATOM 790 C C . ASN A 1 104 ? -3.389 -1.841 0.741 1.00 98.62 104 ASN A C 1
ATOM 792 O O . ASN A 1 104 ? -4.261 -1.089 0.304 1.00 98.62 104 ASN A O 1
ATOM 796 N N . LEU A 1 105 ? -2.459 -1.445 1.603 1.00 98.62 105 LEU A N 1
ATOM 797 C CA . LEU A 1 105 ? -2.478 -0.144 2.259 1.00 98.62 105 LEU A CA 1
ATOM 798 C C . LEU A 1 105 ? -1.536 0.844 1.575 1.00 98.62 105 LEU A C 1
ATOM 800 O O . LEU A 1 105 ? -0.325 0.751 1.747 1.00 98.62 105 LEU A O 1
ATOM 804 N N . GLU A 1 106 ? -2.108 1.833 0.891 1.00 97.62 106 GLU A N 1
ATOM 805 C CA . GLU A 1 106 ? -1.431 3.016 0.343 1.00 97.62 106 GLU A CA 1
ATOM 806 C C . GLU A 1 106 ? -0.216 2.688 -0.541 1.00 97.62 106 GLU A C 1
ATOM 808 O O . GLU A 1 106 ? 0.916 3.047 -0.198 1.00 97.62 106 GLU A O 1
ATOM 813 N N . PRO A 1 107 ? -0.419 2.008 -1.690 1.00 95.06 107 PRO A N 1
ATOM 814 C CA . PRO A 1 107 ? 0.635 1.890 -2.689 1.00 95.06 107 PRO A CA 1
ATOM 815 C C . PRO A 1 107 ? 1.146 3.258 -3.140 1.00 95.06 107 PRO A C 1
ATOM 817 O O . PRO A 1 107 ? 0.488 4.285 -2.969 1.00 95.06 107 PRO A O 1
ATOM 820 N N . ASP A 1 108 ? 2.369 3.253 -3.664 1.00 92.44 108 ASP A N 1
ATOM 821 C CA . ASP A 1 108 ? 3.217 4.406 -3.994 1.00 92.44 108 ASP A CA 1
ATOM 822 C C . ASP A 1 108 ? 3.674 5.242 -2.791 1.00 92.44 108 ASP A C 1
ATOM 824 O O . ASP A 1 108 ? 4.853 5.596 -2.693 1.00 92.44 108 ASP A O 1
ATOM 828 N N . PHE A 1 109 ? 2.773 5.538 -1.850 1.00 96.06 109 PHE A N 1
ATOM 829 C CA . PHE A 1 109 ? 3.033 6.435 -0.726 1.00 96.06 109 PHE A CA 1
ATOM 830 C C . PHE A 1 109 ? 4.288 6.042 0.058 1.00 96.06 109 PHE A C 1
ATOM 832 O O . PHE A 1 109 ? 5.103 6.906 0.378 1.00 96.06 109 PHE A O 1
ATOM 839 N N . TRP A 1 110 ? 4.497 4.749 0.320 1.00 96.38 110 TRP A N 1
ATOM 840 C CA . TRP A 1 110 ? 5.660 4.281 1.083 1.00 96.38 110 TRP A CA 1
ATOM 841 C C . TRP A 1 110 ? 6.992 4.468 0.349 1.00 96.38 110 TRP A C 1
ATOM 843 O O . TRP A 1 110 ? 8.004 4.724 0.999 1.00 96.38 110 TRP A O 1
ATOM 853 N N . GLY A 1 111 ? 6.994 4.423 -0.988 1.00 94.94 111 GLY A N 1
ATOM 854 C CA . GLY A 1 111 ? 8.180 4.727 -1.797 1.00 94.94 111 GLY A CA 1
ATOM 855 C C . GLY A 1 111 ? 8.560 6.204 -1.726 1.00 94.94 111 GLY A C 1
ATOM 856 O O . GLY A 1 111 ? 9.734 6.542 -1.535 1.00 94.94 111 GLY A O 1
ATOM 857 N N . PHE A 1 112 ? 7.558 7.087 -1.786 1.00 96.25 112 PHE A N 1
ATOM 858 C CA . PHE A 1 112 ? 7.755 8.518 -1.555 1.00 96.25 112 PHE A CA 1
ATOM 859 C C . PHE A 1 112 ? 8.177 8.801 -0.112 1.00 96.25 112 PHE A C 1
ATOM 861 O O . PHE A 1 112 ? 9.092 9.591 0.110 1.00 96.25 112 PHE A O 1
ATOM 868 N N . ALA A 1 113 ? 7.567 8.134 0.871 1.00 97.38 113 ALA A N 1
ATOM 869 C CA . ALA A 1 113 ? 7.918 8.272 2.282 1.00 97.38 113 ALA A CA 1
ATOM 870 C C . ALA A 1 113 ? 9.382 7.900 2.529 1.00 97.38 113 ALA A C 1
ATOM 872 O O . ALA A 1 113 ? 10.084 8.642 3.209 1.00 97.38 113 ALA A O 1
ATOM 873 N N . GLN A 1 114 ? 9.869 6.807 1.938 1.00 97.56 114 GLN A N 1
ATOM 874 C CA . GLN A 1 114 ? 11.276 6.419 2.038 1.00 97.56 114 GLN A CA 1
ATOM 875 C C . GLN A 1 114 ? 12.205 7.483 1.446 1.00 97.56 114 GLN A C 1
ATOM 877 O O . GLN A 1 114 ? 13.161 7.886 2.107 1.00 97.56 114 GLN A O 1
ATOM 882 N N . GLY A 1 115 ? 11.910 7.971 0.237 1.00 95.69 115 GLY A N 1
ATOM 883 C CA . GLY A 1 115 ? 12.731 8.990 -0.429 1.00 95.69 115 GLY A CA 1
ATOM 884 C C . GLY A 1 115 ? 12.666 10.372 0.230 1.00 95.69 115 GLY A C 1
ATOM 885 O O . GLY A 1 115 ? 13.628 11.134 0.166 1.00 95.69 115 GLY A O 1
ATOM 886 N N . GLY A 1 116 ? 11.547 10.699 0.881 1.00 95.06 116 GLY A N 1
ATOM 887 C CA . GLY A 1 116 ? 11.300 11.991 1.524 1.00 95.06 116 GLY A CA 1
ATOM 888 C C . GLY A 1 116 ? 11.617 12.043 3.022 1.00 95.06 116 GLY A C 1
ATOM 889 O O . GLY A 1 116 ? 11.639 13.132 3.597 1.00 95.06 116 GLY A O 1
ATOM 890 N N . ALA A 1 117 ? 11.847 10.903 3.681 1.00 96.69 117 ALA A N 1
ATOM 891 C CA . ALA A 1 117 ? 12.106 10.849 5.117 1.00 96.69 117 ALA A CA 1
ATOM 892 C C . ALA A 1 117 ? 13.451 11.506 5.482 1.00 96.69 117 ALA A C 1
ATOM 894 O O . ALA A 1 117 ? 14.499 11.074 4.991 1.00 96.69 117 ALA A O 1
ATOM 895 N N . PRO A 1 118 ? 13.481 12.495 6.400 1.00 95.81 118 PRO A N 1
ATOM 896 C CA . PRO A 1 118 ? 14.727 13.124 6.828 1.00 95.81 118 PRO A CA 1
ATOM 897 C C . PRO A 1 118 ? 15.740 12.106 7.374 1.00 95.81 118 PRO A C 1
ATOM 899 O O . PRO A 1 118 ? 15.533 11.491 8.420 1.00 95.81 118 PRO A O 1
ATOM 902 N N . GLY A 1 119 ? 16.861 11.932 6.668 1.00 93.06 119 GLY A N 1
ATOM 903 C CA . GLY A 1 119 ? 17.891 10.948 7.021 1.00 93.06 119 GLY A CA 1
ATOM 904 C C . GLY A 1 119 ? 17.432 9.487 6.917 1.00 93.06 119 GLY A C 1
ATOM 905 O O . GLY A 1 119 ? 17.975 8.646 7.629 1.00 93.06 119 GLY A O 1
ATOM 906 N N . GLY A 1 120 ? 16.418 9.193 6.094 1.00 93.56 120 GLY A N 1
ATOM 907 C CA . GLY A 1 120 ? 15.872 7.842 5.920 1.00 93.56 120 GLY A CA 1
ATOM 908 C C . GLY A 1 120 ? 15.131 7.311 7.152 1.00 93.56 120 GLY A C 1
ATOM 909 O O . GLY A 1 120 ? 15.053 6.100 7.358 1.00 93.56 120 GLY A O 1
ATOM 910 N N . ASP A 1 121 ? 14.636 8.204 8.013 1.00 97.38 121 ASP A N 1
ATOM 911 C CA . ASP A 1 121 ? 13.970 7.848 9.265 1.00 97.38 121 ASP A CA 1
ATOM 912 C C . ASP A 1 121 ? 12.466 8.180 9.217 1.00 97.38 121 ASP A C 1
ATOM 914 O O . ASP A 1 121 ? 12.096 9.360 9.275 1.00 97.38 121 ASP A O 1
ATOM 918 N N . PRO A 1 122 ? 11.574 7.171 9.142 1.00 98.06 122 PRO A N 1
ATOM 919 C CA . PRO A 1 122 ? 10.134 7.408 9.072 1.00 98.06 122 PRO A CA 1
ATOM 920 C C . PRO A 1 122 ? 9.570 8.050 10.347 1.00 98.06 122 PRO A C 1
ATOM 922 O O . PRO A 1 122 ? 8.520 8.690 10.298 1.00 98.06 122 PRO A O 1
ATOM 925 N N . ALA A 1 123 ? 10.264 7.952 11.488 1.00 98.25 123 ALA A N 1
ATOM 926 C CA . ALA A 1 123 ? 9.855 8.626 12.719 1.00 98.25 123 ALA A CA 1
ATOM 927 C C . ALA A 1 123 ? 10.039 10.153 12.652 1.00 98.25 123 ALA A C 1
ATOM 929 O O . ALA A 1 123 ? 9.548 10.868 13.521 1.00 98.25 123 ALA A O 1
ATOM 930 N N . LYS A 1 124 ? 10.723 10.669 11.624 1.00 98.31 124 LYS A N 1
ATOM 931 C CA . LYS A 1 124 ? 10.919 12.108 11.401 1.00 98.31 124 LYS A CA 1
ATOM 932 C C . LYS A 1 124 ? 9.968 12.705 10.371 1.00 98.31 124 LYS A C 1
ATOM 934 O O . LYS A 1 124 ? 10.061 13.900 10.111 1.00 98.31 124 LYS A O 1
ATOM 939 N N . LEU A 1 125 ? 9.073 11.907 9.791 1.00 98.19 125 LEU A N 1
ATOM 940 C CA . LEU A 1 125 ? 7.981 12.394 8.952 1.00 98.19 125 LEU A CA 1
ATOM 941 C C . LEU A 1 125 ? 6.783 12.722 9.847 1.00 98.19 125 LEU A C 1
ATOM 943 O O . LEU A 1 125 ? 6.163 11.780 10.338 1.00 98.19 125 LEU A O 1
ATOM 947 N N . PRO A 1 126 ? 6.454 14.005 10.093 1.00 98.44 126 PRO A N 1
ATOM 948 C CA . PRO A 1 126 ? 5.339 14.374 10.961 1.00 98.44 126 PRO A CA 1
ATOM 949 C C . PRO A 1 126 ? 4.008 13.963 10.338 1.00 98.44 126 PRO A C 1
ATOM 951 O O . PRO A 1 126 ? 3.837 14.093 9.128 1.00 98.44 126 PRO A O 1
ATOM 954 N N . ALA A 1 127 ? 3.063 13.521 11.162 1.00 98.44 127 ALA A N 1
ATOM 955 C CA . ALA A 1 127 ? 1.725 13.139 10.730 1.00 98.44 127 ALA A CA 1
ATOM 956 C C . ALA A 1 127 ? 0.652 13.565 11.741 1.00 98.44 127 ALA A C 1
ATOM 958 O O . ALA A 1 127 ? 0.960 13.939 12.867 1.00 98.44 127 ALA A O 1
ATOM 959 N N . ARG A 1 128 ? -0.624 13.491 11.356 1.00 98.38 128 ARG A N 1
ATOM 960 C CA . ARG A 1 128 ? -1.772 13.662 12.262 1.00 98.38 128 ARG A CA 1
ATOM 961 C C . ARG A 1 128 ? -2.424 12.310 12.503 1.00 98.38 128 ARG A C 1
ATOM 963 O O . ARG A 1 128 ? -3.121 11.802 11.628 1.00 98.38 128 ARG A O 1
ATOM 970 N N . VAL A 1 129 ? -2.184 11.717 13.666 1.00 98.06 129 VAL A N 1
ATOM 971 C CA . VAL A 1 129 ? -2.621 10.354 14.008 1.00 98.06 129 VAL A CA 1
ATOM 972 C C . VAL A 1 129 ? -3.331 10.331 15.354 1.00 98.06 129 VAL A C 1
ATOM 974 O O . VAL A 1 129 ? -4.416 9.761 15.465 1.00 98.06 129 VAL A O 1
ATOM 977 N N . SER A 1 130 ? -2.757 10.989 16.362 1.00 95.62 130 SER A N 1
ATOM 978 C CA . SER A 1 130 ? -3.232 10.965 17.751 1.00 95.62 130 SER A CA 1
ATOM 979 C C . SER A 1 130 ? -4.642 11.546 17.931 1.00 95.62 130 SER A C 1
ATOM 981 O O . SER A 1 130 ? -5.298 11.302 18.942 1.00 95.62 130 SER A O 1
ATOM 983 N N . THR A 1 131 ? -5.148 12.271 16.926 1.00 94.00 131 THR A N 1
ATOM 984 C CA . THR A 1 131 ? -6.525 12.780 16.860 1.00 94.00 131 THR A CA 1
ATOM 985 C C . THR A 1 131 ? -7.569 11.682 16.646 1.00 94.00 131 THR A C 1
ATOM 987 O O . THR A 1 131 ? -8.759 11.932 16.835 1.00 94.00 131 THR A O 1
ATOM 990 N N . VAL A 1 132 ? -7.158 10.481 16.228 1.00 97.12 132 VAL A N 1
ATOM 991 C CA . VAL A 1 132 ? -8.026 9.302 16.129 1.00 97.12 132 VAL A CA 1
ATOM 992 C C . VAL A 1 132 ? -8.061 8.620 17.500 1.00 97.12 132 VAL A C 1
ATOM 994 O O . VAL A 1 132 ? -7.012 8.159 17.952 1.00 97.12 132 VAL A O 1
ATOM 997 N N . PRO A 1 133 ? -9.225 8.514 18.173 1.00 97.12 133 PRO A N 1
ATOM 998 C CA . PRO A 1 133 ? -9.301 8.008 19.547 1.00 97.12 133 PRO A CA 1
ATOM 999 C C . PRO A 1 133 ? -8.647 6.636 19.756 1.00 97.12 133 PRO A C 1
ATOM 1001 O O . PRO A 1 133 ? -7.928 6.428 20.729 1.00 97.12 133 PRO A O 1
ATOM 1004 N N . GLU A 1 134 ? -8.849 5.711 18.819 1.00 97.88 134 GLU A N 1
ATOM 1005 C CA . GLU A 1 134 ? -8.277 4.360 18.835 1.00 97.88 134 GLU A CA 1
ATOM 1006 C C . GLU A 1 134 ? -6.749 4.360 18.694 1.00 97.88 134 GLU A C 1
ATOM 1008 O O . GLU A 1 134 ? -6.088 3.402 19.084 1.00 97.88 134 GLU A O 1
ATOM 1013 N N . CYS A 1 135 ? -6.186 5.435 18.146 1.00 97.88 135 CYS A N 1
ATOM 1014 C CA . CYS A 1 135 ? -4.769 5.581 17.843 1.00 97.88 135 CYS A CA 1
ATOM 1015 C C . CYS A 1 135 ? -4.088 6.634 18.724 1.00 97.88 135 CYS A C 1
ATOM 1017 O O . CYS A 1 135 ? -2.972 7.041 18.417 1.00 97.88 135 CYS A O 1
ATOM 1019 N N . ALA A 1 136 ? -4.712 7.056 19.828 1.00 96.94 136 ALA A N 1
ATOM 1020 C CA . ALA A 1 136 ? -4.169 8.087 20.715 1.00 96.94 136 ALA A CA 1
ATOM 1021 C C . ALA A 1 136 ? -2.780 7.739 21.293 1.00 96.94 136 ALA A C 1
ATOM 1023 O O . ALA A 1 136 ? -2.028 8.633 21.671 1.00 96.94 136 ALA A O 1
ATOM 1024 N N . SER A 1 137 ? -2.422 6.450 21.356 1.00 95.81 137 SER A N 1
ATOM 1025 C CA . SER A 1 137 ? -1.097 5.982 21.790 1.00 95.81 137 SER A CA 1
ATOM 1026 C C . SER A 1 137 ? -0.052 5.921 20.670 1.00 95.81 137 SER A C 1
ATOM 1028 O O . SER A 1 137 ? 1.103 5.592 20.940 1.00 95.81 137 SER A O 1
ATOM 1030 N N . GLN A 1 138 ? -0.446 6.146 19.417 1.00 98.00 138 GLN A N 1
ATOM 1031 C CA . GLN A 1 138 ? 0.464 6.151 18.275 1.00 98.00 138 GLN A CA 1
ATOM 1032 C C . GLN A 1 138 ? 1.166 7.514 18.170 1.00 98.00 138 GLN A C 1
ATOM 1034 O O . GLN A 1 138 ? 0.562 8.540 18.489 1.00 98.00 138 GLN A O 1
ATOM 1039 N N . PRO A 1 139 ? 2.430 7.560 17.715 1.00 98.25 139 PRO A N 1
ATOM 1040 C CA . PRO A 1 139 ? 3.122 8.825 17.507 1.00 98.25 139 PRO A CA 1
ATOM 1041 C C . PRO A 1 139 ? 2.513 9.605 16.332 1.00 98.25 139 PRO A C 1
ATOM 1043 O O . PRO A 1 139 ? 2.044 9.024 15.360 1.00 98.25 139 PRO A O 1
ATOM 1046 N N . ASP A 1 140 ? 2.599 10.931 16.369 1.00 98.69 140 ASP A N 1
ATOM 1047 C CA . ASP A 1 140 ? 2.211 11.812 15.258 1.00 98.69 140 ASP A CA 1
ATOM 1048 C C . ASP A 1 140 ? 3.291 11.839 14.160 1.00 98.69 140 ASP A C 1
ATOM 1050 O O . ASP A 1 140 ? 3.894 12.865 13.843 1.00 98.69 140 ASP A O 1
ATOM 1054 N N . THR A 1 141 ? 3.579 10.659 13.607 1.00 98.81 141 THR A N 1
ATOM 1055 C CA . THR A 1 141 ? 4.592 10.428 12.570 1.00 98.81 141 THR A CA 1
ATOM 1056 C C . THR A 1 141 ? 4.141 9.351 11.579 1.00 98.81 141 THR A C 1
ATOM 1058 O O . THR A 1 141 ? 3.140 8.670 11.813 1.00 98.81 141 THR A O 1
ATOM 1061 N N . ALA A 1 142 ? 4.883 9.130 10.488 1.00 98.56 142 ALA A N 1
ATOM 1062 C CA . ALA A 1 142 ? 4.584 8.048 9.539 1.00 98.56 142 ALA A CA 1
ATOM 1063 C C . ALA A 1 142 ? 4.556 6.651 10.201 1.00 98.56 142 ALA A C 1
ATOM 1065 O O . ALA A 1 142 ? 3.763 5.799 9.802 1.00 98.56 142 ALA A O 1
ATOM 1066 N N . VAL A 1 143 ? 5.342 6.435 11.266 1.00 98.81 143 VAL A N 1
ATOM 1067 C CA . VAL A 1 143 ? 5.276 5.211 12.093 1.00 98.81 143 VAL A CA 1
ATOM 1068 C C . VAL A 1 143 ? 3.888 5.055 12.724 1.00 98.81 143 VAL A C 1
ATOM 1070 O O . VAL A 1 143 ? 3.306 3.971 12.719 1.00 98.81 143 VAL A O 1
ATOM 1073 N N . GLY A 1 144 ? 3.315 6.145 13.237 1.00 98.81 144 GLY A N 1
ATOM 1074 C CA . GLY A 1 144 ? 1.974 6.113 13.809 1.00 98.81 144 GLY A CA 1
ATOM 1075 C C . GLY A 1 144 ? 0.875 5.944 12.771 1.00 98.81 144 GLY A C 1
ATOM 1076 O O . GLY A 1 144 ? -0.135 5.318 13.078 1.00 98.81 144 GLY A O 1
ATOM 1077 N N . VAL A 1 145 ? 1.072 6.415 11.53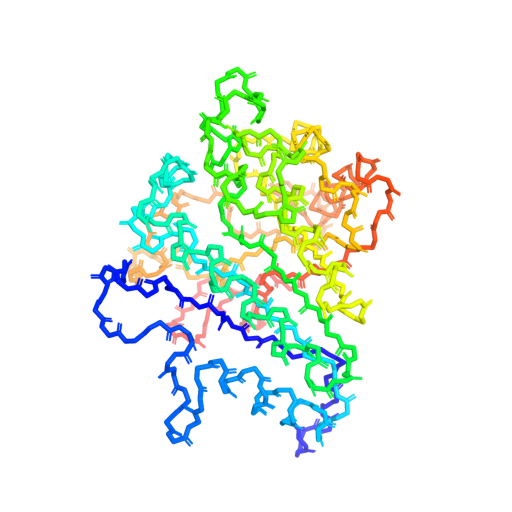3 1.00 98.81 145 VAL A N 1
ATOM 1078 C CA . VAL A 1 145 ? 0.133 6.152 10.427 1.00 98.81 145 VAL A CA 1
ATOM 1079 C C . VAL A 1 145 ? 0.003 4.644 10.199 1.00 98.81 145 VAL A C 1
ATOM 1081 O O . VAL A 1 145 ? -1.114 4.126 10.199 1.00 98.81 145 VAL A O 1
ATOM 1084 N N . VAL A 1 146 ? 1.124 3.919 10.093 1.00 98.81 146 VAL A N 1
ATOM 1085 C CA . VAL A 1 146 ? 1.123 2.447 9.984 1.00 98.81 146 VAL A CA 1
ATOM 1086 C C . VAL A 1 146 ? 0.471 1.803 11.204 1.00 98.81 146 VAL A C 1
ATOM 1088 O O . VAL A 1 146 ? -0.434 0.977 11.062 1.00 98.81 146 VAL A O 1
ATOM 1091 N N . GLY A 1 147 ? 0.867 2.223 12.407 1.00 98.75 147 GLY A N 1
ATOM 1092 C CA . GLY A 1 147 ? 0.284 1.718 13.647 1.00 98.75 147 GLY A CA 1
ATOM 1093 C C . GLY A 1 147 ? -1.234 1.907 13.716 1.00 98.75 147 GLY A C 1
ATOM 1094 O O . GLY A 1 147 ? -1.951 0.996 14.132 1.00 98.75 147 GLY A O 1
ATOM 1095 N N . CYS A 1 148 ? -1.745 3.053 13.269 1.00 98.88 148 CYS A N 1
ATOM 1096 C CA . CYS A 1 148 ? -3.168 3.370 13.288 1.00 98.88 148 CYS A CA 1
ATOM 1097 C C . CYS A 1 148 ? -3.958 2.606 12.220 1.00 98.88 148 CYS A C 1
ATOM 1099 O O . CYS A 1 148 ? -5.009 2.048 12.538 1.00 98.88 148 CYS A O 1
ATOM 1101 N N . LEU A 1 149 ? -3.430 2.487 10.994 1.00 98.88 149 LEU A N 1
ATOM 1102 C CA . LEU A 1 149 ? -4.020 1.653 9.936 1.00 98.88 149 LEU A CA 1
ATOM 1103 C C . LEU A 1 149 ? -4.244 0.215 10.423 1.00 98.88 149 LEU A C 1
ATOM 1105 O O . LEU A 1 149 ? -5.337 -0.330 10.253 1.00 98.88 149 LEU A O 1
ATOM 1109 N N . LEU A 1 150 ? -3.235 -0.367 11.081 1.00 98.88 150 LEU A N 1
ATOM 1110 C CA . LEU A 1 150 ? -3.329 -1.703 11.666 1.00 98.88 150 LEU A CA 1
ATOM 1111 C C . LEU A 1 150 ? -4.293 -1.740 12.859 1.00 98.88 150 LEU A C 1
ATOM 1113 O O . LEU A 1 150 ? -5.134 -2.633 12.937 1.00 98.88 150 LEU A O 1
ATOM 1117 N N . THR A 1 151 ? -4.214 -0.766 13.772 1.00 98.75 151 THR A N 1
ATOM 1118 C CA . THR A 1 151 ? -5.072 -0.702 14.971 1.00 98.75 151 THR A CA 1
ATOM 1119 C C . THR A 1 151 ? -6.553 -0.651 14.597 1.00 98.75 151 THR A C 1
ATOM 1121 O O . THR A 1 151 ? -7.351 -1.420 15.139 1.00 98.75 151 THR A O 1
ATOM 1124 N N . LEU A 1 152 ? -6.928 0.194 13.633 1.00 98.81 152 LEU A N 1
ATOM 1125 C CA . LEU A 1 152 ? -8.304 0.292 13.147 1.00 98.81 152 LEU A CA 1
ATOM 1126 C C . LEU A 1 152 ? -8.763 -1.013 12.490 1.00 98.81 152 LEU A C 1
ATOM 1128 O O . LEU A 1 152 ? -9.864 -1.477 12.786 1.00 98.81 152 LEU A O 1
ATOM 1132 N N . GLY A 1 153 ? -7.918 -1.643 11.670 1.00 98.62 153 GLY A N 1
ATOM 1133 C CA . GLY A 1 153 ? -8.248 -2.921 11.044 1.00 98.62 153 GLY A CA 1
ATOM 1134 C C . GLY A 1 153 ? -8.466 -4.035 12.064 1.00 98.62 153 GLY A C 1
ATOM 1135 O O . GLY A 1 153 ? -9.479 -4.728 12.008 1.00 98.62 153 GLY A O 1
ATOM 1136 N N . ARG A 1 154 ? -7.583 -4.166 13.063 1.00 98.38 154 ARG A N 1
ATOM 1137 C CA . ARG A 1 154 ? -7.758 -5.148 14.151 1.00 98.38 154 ARG A CA 1
ATOM 1138 C C . ARG A 1 154 ? -8.995 -4.874 15.005 1.00 98.38 154 ARG A C 1
ATOM 1140 O O . ARG A 1 154 ? -9.633 -5.825 15.446 1.00 98.38 154 ARG A O 1
ATOM 1147 N N . THR A 1 155 ? -9.329 -3.603 15.219 1.00 98.38 155 THR A N 1
ATOM 1148 C CA . THR A 1 155 ? -10.469 -3.184 16.047 1.00 98.38 155 THR A CA 1
ATOM 1149 C C . THR A 1 155 ? -11.800 -3.429 15.345 1.00 98.38 155 THR A C 1
ATOM 1151 O O . THR A 1 155 ? -12.706 -4.021 15.926 1.00 98.38 155 THR A O 1
ATOM 1154 N N . TYR A 1 156 ? -11.928 -2.977 14.097 1.00 98.56 156 TYR A N 1
ATOM 1155 C CA . TYR A 1 156 ? -13.204 -2.981 13.387 1.00 98.56 156 TYR A CA 1
ATOM 1156 C C . TYR A 1 156 ? -13.396 -4.217 12.516 1.00 98.56 156 TYR A C 1
ATOM 1158 O O . TYR A 1 156 ? -14.503 -4.738 12.472 1.00 98.56 156 TYR A O 1
ATOM 1166 N N . ALA A 1 157 ? -12.342 -4.727 11.876 1.00 98.56 157 ALA A N 1
ATOM 1167 C CA . ALA A 1 157 ? -12.411 -5.812 10.899 1.00 98.56 157 ALA A CA 1
ATOM 1168 C C . ALA A 1 157 ? -11.428 -6.957 11.225 1.00 98.56 157 ALA A C 1
ATOM 1170 O O . ALA A 1 157 ? -10.518 -7.232 10.444 1.00 98.56 157 ALA A O 1
ATOM 1171 N N . PRO A 1 158 ? -11.602 -7.708 12.329 1.00 97.31 158 PRO A N 1
ATOM 1172 C CA . PRO A 1 158 ? -10.636 -8.734 12.757 1.00 97.31 158 PRO A CA 1
ATOM 1173 C C . PRO A 1 158 ? -10.457 -9.905 11.765 1.00 97.31 158 PRO A C 1
ATOM 1175 O O . PRO A 1 158 ? -9.469 -10.645 11.827 1.00 97.31 158 PRO A O 1
ATOM 1178 N N . LYS A 1 159 ? -11.404 -10.087 10.834 1.00 98.12 159 LYS A N 1
ATOM 1179 C CA . LYS A 1 159 ? -11.302 -11.057 9.730 1.00 98.12 159 LYS A CA 1
ATOM 1180 C C . LYS A 1 159 ? -10.521 -10.529 8.523 1.00 98.12 159 LYS A C 1
ATOM 1182 O O . LYS A 1 159 ? -10.174 -11.325 7.652 1.00 98.12 159 LYS A O 1
ATOM 1187 N N . ALA A 1 160 ? -10.248 -9.228 8.464 1.00 98.56 160 ALA A N 1
ATOM 1188 C CA . ALA A 1 160 ? -9.404 -8.656 7.435 1.00 98.56 160 ALA A CA 1
ATOM 1189 C C . ALA A 1 160 ? -7.935 -9.021 7.678 1.00 98.56 160 ALA A C 1
ATOM 1191 O O . ALA A 1 160 ? -7.489 -9.228 8.817 1.00 98.56 160 ALA A O 1
ATOM 1192 N N . ARG A 1 161 ? -7.181 -9.099 6.588 1.00 98.75 161 ARG A N 1
ATOM 1193 C CA . ARG A 1 161 ? -5.725 -9.161 6.599 1.00 98.75 161 ARG A CA 1
ATOM 1194 C C . ARG A 1 161 ? -5.190 -7.940 5.876 1.00 98.75 161 ARG A C 1
ATOM 1196 O O . ARG A 1 161 ? -5.706 -7.574 4.825 1.00 98.75 161 ARG A O 1
ATOM 1203 N N . MET A 1 162 ? -4.191 -7.300 6.457 1.00 98.81 162 MET A N 1
ATOM 1204 C CA . MET A 1 162 ? -3.623 -6.047 5.974 1.00 98.81 162 MET A CA 1
ATOM 1205 C C . MET A 1 162 ? -2.212 -6.295 5.474 1.00 98.81 162 MET A C 1
ATOM 1207 O O . MET A 1 162 ? -1.425 -6.951 6.155 1.00 98.81 162 MET A O 1
ATOM 1211 N N . GLY A 1 163 ? -1.898 -5.759 4.306 1.00 98.62 163 GLY A N 1
ATOM 1212 C CA . GLY A 1 163 ? -0.575 -5.815 3.720 1.00 98.62 163 GLY A CA 1
ATOM 1213 C C . GLY A 1 163 ? -0.107 -4.429 3.329 1.00 98.62 163 GLY A C 1
ATOM 1214 O O . GLY A 1 163 ? -0.904 -3.570 2.947 1.00 98.62 163 GLY A O 1
ATOM 1215 N N . PHE A 1 164 ? 1.199 -4.223 3.441 1.00 98.62 164 PHE A N 1
ATOM 1216 C CA . PHE A 1 164 ? 1.842 -3.018 2.942 1.00 98.62 164 PHE A CA 1
ATOM 1217 C C . PHE A 1 164 ? 2.583 -3.332 1.643 1.00 98.62 164 PHE A C 1
ATOM 1219 O O . PHE A 1 164 ? 3.130 -4.433 1.518 1.00 98.62 164 PHE A O 1
ATOM 1226 N N . PRO A 1 165 ? 2.635 -2.375 0.706 1.00 97.06 165 PRO A N 1
ATOM 1227 C CA . PRO A 1 165 ? 3.454 -2.447 -0.492 1.00 97.06 165 PRO A CA 1
ATOM 1228 C C . PRO A 1 165 ? 4.773 -1.669 -0.315 1.00 97.06 165 PRO A C 1
ATOM 1230 O O . PRO A 1 165 ? 4.824 -0.475 -0.627 1.00 97.06 165 PRO A O 1
ATOM 1233 N N . PRO A 1 166 ? 5.869 -2.294 0.176 1.00 96.81 166 PRO A N 1
ATOM 1234 C CA . PRO A 1 166 ? 7.205 -1.726 0.031 1.00 96.81 166 PRO A CA 1
ATOM 1235 C C . PRO A 1 166 ? 7.480 -1.324 -1.420 1.00 96.81 166 PRO A C 1
ATOM 1237 O O . PRO A 1 166 ? 6.959 -1.927 -2.361 1.00 96.81 166 PRO A O 1
ATOM 1240 N N . SER A 1 167 ? 8.322 -0.315 -1.604 1.00 92.88 167 SER A N 1
ATOM 1241 C CA . SER A 1 167 ? 8.714 0.171 -2.920 1.00 92.88 167 SER A CA 1
ATOM 1242 C C . SER A 1 167 ? 10.230 0.257 -2.998 1.00 92.88 167 SER A C 1
ATOM 1244 O O . SER A 1 167 ? 10.858 0.832 -2.118 1.00 92.88 167 SER A O 1
ATOM 1246 N N . LEU A 1 168 ? 10.805 -0.304 -4.059 1.00 92.56 168 LEU A N 1
ATOM 1247 C CA . LEU A 1 168 ? 12.251 -0.337 -4.295 1.00 92.56 168 LEU A CA 1
ATOM 1248 C C . LEU A 1 168 ? 12.752 0.899 -5.072 1.00 92.56 168 LEU A C 1
ATOM 1250 O O . LEU A 1 168 ? 13.795 0.852 -5.715 1.00 92.56 168 LEU A O 1
ATOM 1254 N N . TRP A 1 169 ? 12.000 2.008 -5.074 1.00 90.19 169 TRP A N 1
ATOM 1255 C CA . TRP A 1 169 ? 12.351 3.204 -5.858 1.00 90.19 169 TRP A CA 1
ATOM 1256 C C . TRP A 1 169 ? 13.439 4.060 -5.209 1.00 90.19 169 TRP A C 1
ATOM 1258 O O . TRP A 1 169 ? 14.262 4.651 -5.904 1.00 90.19 169 TRP A O 1
ATOM 1268 N N . SER A 1 170 ? 13.415 4.163 -3.878 1.00 90.25 170 SER A N 1
ATOM 1269 C CA . SER A 1 170 ? 14.212 5.139 -3.119 1.00 90.25 170 SER A CA 1
ATOM 1270 C C . SER A 1 170 ? 15.381 4.503 -2.360 1.00 90.25 170 SER A C 1
ATOM 1272 O O . SER A 1 170 ? 16.074 5.186 -1.606 1.00 90.25 170 SER A O 1
ATOM 1274 N N . GLY A 1 171 ? 15.604 3.200 -2.535 1.00 91.50 171 GLY A N 1
ATOM 1275 C CA . GLY A 1 171 ? 16.687 2.460 -1.902 1.00 91.50 171 GLY A CA 1
ATOM 1276 C C . GLY A 1 171 ? 16.754 1.018 -2.389 1.00 91.50 171 GLY A C 1
ATOM 1277 O O . GLY A 1 171 ? 15.808 0.506 -2.985 1.00 91.50 171 GLY A O 1
ATOM 1278 N N . ASP A 1 172 ? 17.879 0.365 -2.109 1.00 96.06 172 ASP A N 1
ATOM 1279 C CA . ASP A 1 172 ? 18.040 -1.069 -2.343 1.00 96.06 172 ASP A CA 1
ATOM 1280 C C . ASP A 1 172 ? 17.096 -1.904 -1.436 1.00 96.06 172 ASP A C 1
ATOM 1282 O O . ASP A 1 172 ? 16.414 -1.357 -0.551 1.00 96.06 172 ASP A O 1
ATOM 1286 N N . PRO A 1 173 ? 16.999 -3.228 -1.648 1.00 97.81 173 PRO A N 1
ATOM 1287 C CA . PRO A 1 173 ? 16.111 -4.086 -0.865 1.00 97.81 173 PRO A CA 1
ATOM 1288 C C . PRO A 1 173 ? 16.374 -4.066 0.647 1.00 97.81 173 PRO A C 1
ATOM 1290 O O . PRO A 1 173 ? 15.423 -4.141 1.426 1.00 97.81 173 PRO A O 1
ATOM 1293 N N . ASP A 1 174 ? 17.629 -3.921 1.081 1.00 98.25 174 ASP A N 1
ATOM 1294 C CA . ASP A 1 174 ? 17.996 -3.867 2.501 1.00 98.25 174 ASP A CA 1
ATOM 1295 C C . ASP A 1 174 ? 17.570 -2.549 3.152 1.00 98.25 174 ASP A C 1
ATOM 1297 O O . ASP A 1 174 ? 16.967 -2.539 4.234 1.00 98.25 174 ASP A O 1
ATOM 1301 N N . ALA A 1 175 ? 17.829 -1.425 2.483 1.00 98.06 175 ALA A N 1
ATOM 1302 C CA . ALA A 1 175 ? 17.394 -0.105 2.922 1.00 98.06 175 ALA A CA 1
ATOM 1303 C C . ALA A 1 175 ? 15.864 -0.027 2.987 1.00 98.06 175 ALA A C 1
ATOM 1305 O O . ALA A 1 175 ? 15.306 0.508 3.950 1.00 98.06 175 ALA A O 1
ATOM 1306 N N . THR A 1 176 ? 15.184 -0.602 1.995 1.00 98.25 176 THR A N 1
ATOM 1307 C CA . THR A 1 176 ? 13.719 -0.654 1.924 1.00 98.25 176 THR A CA 1
ATOM 1308 C C . THR A 1 176 ? 13.135 -1.542 3.016 1.00 98.25 176 THR A C 1
ATOM 1310 O O . THR A 1 176 ? 12.251 -1.103 3.752 1.00 98.25 176 THR A O 1
ATOM 1313 N N . GLY A 1 177 ? 13.660 -2.757 3.191 1.00 98.31 177 GLY A N 1
ATOM 1314 C CA . GLY A 1 177 ? 13.262 -3.657 4.274 1.00 98.31 177 GLY A CA 1
ATOM 1315 C C . GLY A 1 177 ? 13.439 -3.010 5.649 1.00 98.31 177 GLY A C 1
ATOM 1316 O O . GLY A 1 177 ? 12.502 -2.989 6.448 1.00 98.31 177 GLY A O 1
ATOM 1317 N N . THR A 1 178 ? 14.592 -2.378 5.886 1.00 98.50 178 THR A N 1
ATOM 1318 C CA . THR A 1 178 ? 14.886 -1.649 7.130 1.00 98.50 178 THR A CA 1
ATOM 1319 C C . THR A 1 178 ? 13.908 -0.496 7.363 1.00 98.50 178 THR A C 1
ATOM 1321 O O . THR A 1 178 ? 13.419 -0.306 8.480 1.00 98.50 178 THR A O 1
ATOM 1324 N N . PHE A 1 179 ? 13.616 0.299 6.330 1.00 98.69 179 PHE A N 1
ATOM 1325 C CA . PHE A 1 179 ? 12.685 1.423 6.422 1.00 98.69 179 PHE A CA 1
ATOM 1326 C C . PHE A 1 179 ? 11.262 0.954 6.756 1.00 98.69 179 PHE A C 1
ATOM 1328 O O . PHE A 1 179 ? 10.632 1.484 7.674 1.00 98.69 179 PHE A O 1
ATOM 1335 N N . MET A 1 180 ? 10.782 -0.087 6.074 1.00 98.75 180 MET A N 1
ATOM 1336 C CA . MET A 1 180 ? 9.454 -0.665 6.304 1.00 98.75 180 MET A CA 1
ATOM 1337 C C . MET A 1 180 ? 9.341 -1.337 7.680 1.00 98.75 180 MET A C 1
ATOM 1339 O O . MET A 1 180 ? 8.312 -1.203 8.345 1.00 98.75 180 MET A O 1
ATOM 1343 N N . ALA A 1 181 ? 10.401 -1.988 8.164 1.00 98.69 181 ALA A N 1
ATOM 1344 C CA . ALA A 1 181 ? 10.447 -2.517 9.527 1.00 98.69 181 ALA A CA 1
ATOM 1345 C C . ALA A 1 181 ? 10.376 -1.388 10.573 1.00 98.69 181 ALA A C 1
ATOM 1347 O O . ALA A 1 181 ? 9.611 -1.477 11.529 1.00 98.69 181 ALA A O 1
ATOM 1348 N N . LYS A 1 182 ? 11.093 -0.271 10.368 1.00 98.62 182 LYS A N 1
ATOM 1349 C CA . LYS A 1 182 ? 11.006 0.913 11.251 1.00 98.62 182 LYS A CA 1
ATOM 1350 C C . LYS A 1 182 ? 9.617 1.552 11.263 1.00 98.62 182 LYS A C 1
ATOM 1352 O O . LYS A 1 182 ? 9.191 2.048 12.303 1.00 98.62 182 LYS A O 1
ATOM 1357 N N . LEU A 1 183 ? 8.914 1.540 10.130 1.00 98.62 183 LEU A N 1
ATOM 1358 C CA . LEU A 1 183 ? 7.509 1.948 10.054 1.00 98.62 183 LEU A CA 1
ATOM 1359 C C . LEU A 1 183 ? 6.588 1.045 10.893 1.00 98.62 183 LEU A C 1
ATOM 1361 O O . LEU A 1 183 ? 5.544 1.503 11.348 1.00 98.62 183 LEU A O 1
ATOM 1365 N N . GLY A 1 184 ? 6.971 -0.214 11.122 1.00 98.62 184 GLY A N 1
ATOM 1366 C CA . GLY A 1 184 ? 6.155 -1.225 11.795 1.00 98.62 184 GLY A CA 1
ATOM 1367 C C . GLY A 1 184 ? 5.362 -2.118 10.838 1.00 98.62 184 GLY A C 1
ATOM 1368 O O . GLY A 1 184 ? 4.369 -2.719 11.250 1.00 98.62 184 GLY A O 1
ATOM 1369 N N . ALA A 1 185 ? 5.755 -2.186 9.560 1.00 98.62 185 ALA A N 1
ATOM 1370 C CA . ALA A 1 185 ? 5.090 -3.021 8.559 1.00 98.62 185 ALA A CA 1
ATOM 1371 C C . ALA A 1 185 ? 5.266 -4.530 8.820 1.00 98.62 185 ALA A C 1
ATOM 1373 O O . ALA A 1 185 ? 4.474 -5.330 8.334 1.00 98.62 185 ALA A O 1
ATOM 1374 N N . ASP A 1 186 ? 6.245 -4.923 9.638 1.00 98.56 186 ASP A N 1
ATOM 1375 C CA . ASP A 1 186 ? 6.443 -6.290 10.142 1.00 98.56 186 ASP A CA 1
ATOM 1376 C C . ASP A 1 186 ? 5.266 -6.791 11.004 1.00 98.56 186 ASP A C 1
ATOM 1378 O O . ASP A 1 186 ? 5.090 -7.992 11.186 1.00 98.56 186 ASP A O 1
ATOM 1382 N N . LYS A 1 187 ? 4.420 -5.878 11.498 1.00 98.69 187 LYS A N 1
ATOM 1383 C CA . LYS A 1 187 ? 3.200 -6.183 12.272 1.00 98.69 187 LYS A CA 1
ATOM 1384 C C . LYS A 1 187 ? 1.960 -6.407 11.397 1.00 98.69 187 LYS A C 1
ATOM 1386 O O . LYS A 1 187 ? 0.863 -6.629 11.926 1.00 98.69 187 LYS A O 1
ATOM 1391 N N . ALA A 1 188 ? 2.105 -6.279 10.081 1.00 98.62 188 ALA A N 1
ATOM 1392 C CA . ALA A 1 188 ? 1.058 -6.576 9.114 1.00 98.62 188 ALA A CA 1
ATOM 1393 C C . ALA A 1 188 ? 0.873 -8.095 8.942 1.00 98.62 188 ALA A C 1
ATOM 1395 O O . ALA A 1 188 ? 1.449 -8.899 9.669 1.00 98.62 188 ALA A O 1
ATOM 1396 N N . ASP A 1 189 ? 0.023 -8.495 8.000 1.00 98.81 189 ASP A N 1
ATOM 1397 C CA . ASP A 1 189 ? -0.268 -9.903 7.715 1.00 98.81 189 ASP A CA 1
ATOM 1398 C C . ASP A 1 189 ? 0.452 -10.428 6.469 1.00 98.81 189 ASP A C 1
ATOM 1400 O O . ASP A 1 189 ? 0.641 -11.637 6.344 1.00 98.81 189 ASP A O 1
ATOM 1404 N N . PHE A 1 190 ? 0.817 -9.547 5.535 1.00 98.81 190 PHE A N 1
ATOM 1405 C CA . PHE A 1 190 ? 1.495 -9.903 4.289 1.00 98.81 190 PHE A CA 1
ATOM 1406 C C . PHE A 1 190 ? 2.220 -8.703 3.663 1.00 98.81 190 PHE A C 1
ATOM 1408 O O . PHE A 1 190 ? 2.010 -7.551 4.042 1.00 98.81 190 PHE A O 1
ATOM 1415 N N . ILE A 1 191 ? 3.072 -8.993 2.686 1.00 98.75 191 ILE A N 1
ATOM 1416 C CA . ILE A 1 191 ? 3.764 -8.022 1.837 1.00 98.75 191 ILE A CA 1
ATOM 1417 C C . ILE A 1 191 ? 3.064 -8.000 0.483 1.00 98.75 191 ILE A C 1
ATOM 1419 O O . ILE A 1 191 ? 2.801 -9.056 -0.093 1.00 98.75 191 ILE A O 1
ATOM 1423 N N . VAL A 1 192 ? 2.800 -6.809 -0.042 1.00 97.81 192 VAL A N 1
ATOM 1424 C CA . VAL A 1 192 ? 2.322 -6.614 -1.411 1.00 97.81 192 VAL A CA 1
ATOM 1425 C C . VAL A 1 192 ? 3.527 -6.283 -2.289 1.00 97.81 192 VAL A C 1
ATOM 1427 O O . VAL A 1 192 ? 3.998 -5.149 -2.317 1.00 97.81 192 VAL A O 1
ATOM 1430 N N . ALA A 1 193 ? 4.081 -7.293 -2.954 1.00 95.75 193 ALA A N 1
ATOM 1431 C CA . ALA A 1 193 ? 5.261 -7.136 -3.796 1.00 95.75 193 ALA A CA 1
ATOM 1432 C C . ALA A 1 193 ? 4.884 -6.485 -5.125 1.00 95.75 193 ALA A C 1
ATOM 1434 O O . ALA A 1 193 ? 4.123 -7.069 -5.890 1.00 95.75 193 ALA A O 1
ATOM 1435 N N . GLN A 1 194 ? 5.440 -5.300 -5.383 1.00 88.81 194 GLN A N 1
ATOM 1436 C CA . GLN A 1 194 ? 5.197 -4.509 -6.586 1.00 88.81 194 GLN A CA 1
ATOM 1437 C C . GLN A 1 194 ? 6.021 -5.018 -7.778 1.00 88.81 194 GLN A C 1
ATOM 1439 O O . GLN A 1 194 ? 7.248 -5.020 -7.712 1.00 88.81 194 GLN A O 1
ATOM 1444 N N . THR A 1 195 ? 5.370 -5.437 -8.865 1.00 84.69 195 THR A N 1
ATOM 1445 C CA . THR A 1 195 ? 6.045 -5.866 -10.108 1.00 84.69 195 THR A CA 1
ATOM 1446 C C . THR A 1 195 ? 6.257 -4.719 -11.088 1.00 84.69 195 THR A C 1
ATOM 1448 O O . THR A 1 195 ? 7.389 -4.296 -11.291 1.00 84.69 195 THR A O 1
ATOM 1451 N N . SER A 1 196 ? 5.191 -4.199 -11.699 1.00 84.69 196 SER A N 1
ATOM 1452 C CA . SER A 1 196 ? 5.247 -3.044 -12.599 1.00 84.69 196 SER A CA 1
ATOM 1453 C C . SER A 1 196 ? 3.833 -2.519 -12.809 1.00 84.69 196 SER A C 1
ATOM 1455 O O . SER A 1 196 ? 2.892 -3.294 -12.929 1.00 84.69 196 SER A O 1
ATOM 1457 N N . ASP A 1 197 ? 3.634 -1.209 -12.895 1.00 84.00 197 ASP A N 1
ATOM 1458 C CA . ASP A 1 197 ? 2.286 -0.690 -13.119 1.00 84.00 197 ASP A CA 1
ATOM 1459 C C . ASP A 1 197 ? 1.826 -0.839 -14.581 1.00 84.00 197 ASP A C 1
ATOM 1461 O O . ASP A 1 197 ? 0.630 -0.726 -14.854 1.00 84.00 197 ASP A O 1
ATOM 1465 N N . ARG A 1 198 ? 2.728 -1.105 -15.536 1.00 88.31 198 ARG A N 1
ATOM 1466 C CA . ARG A 1 198 ? 2.400 -1.310 -16.961 1.00 88.31 198 ARG A CA 1
ATOM 1467 C C . ARG A 1 198 ? 3.318 -2.338 -17.617 1.00 88.31 198 ARG A C 1
ATOM 1469 O O . ARG A 1 198 ? 4.408 -2.611 -17.119 1.00 88.31 198 ARG A O 1
ATOM 1476 N N . ASP A 1 199 ? 2.877 -2.823 -18.773 1.00 90.75 199 ASP A N 1
ATOM 1477 C CA . ASP A 1 199 ? 3.676 -3.666 -19.657 1.00 90.75 199 ASP A CA 1
ATOM 1478 C C . ASP A 1 199 ? 4.972 -2.939 -20.072 1.00 90.75 199 ASP A C 1
ATOM 1480 O O . ASP A 1 199 ? 4.927 -1.760 -20.451 1.00 90.75 199 ASP A O 1
ATOM 1484 N N . ALA A 1 200 ? 6.111 -3.638 -20.057 1.00 90.81 200 ALA A N 1
ATOM 1485 C CA . ALA A 1 200 ? 7.419 -3.087 -20.433 1.00 90.81 200 ALA A CA 1
ATOM 1486 C C . ALA A 1 200 ? 7.421 -2.394 -21.811 1.00 90.81 200 ALA A C 1
ATOM 1488 O O . ALA A 1 200 ? 7.992 -1.311 -21.970 1.00 90.81 200 ALA A O 1
ATOM 1489 N N . GLY A 1 201 ? 6.705 -2.961 -22.788 1.00 92.00 201 GLY A N 1
ATOM 1490 C CA . GLY A 1 201 ? 6.557 -2.399 -24.130 1.00 92.00 201 GLY A CA 1
ATOM 1491 C C . GLY A 1 201 ? 5.842 -1.048 -24.170 1.00 92.00 201 GLY A C 1
ATOM 1492 O O . GLY A 1 201 ? 6.012 -0.291 -25.122 1.00 92.00 201 GLY A O 1
ATOM 1493 N N . CYS A 1 202 ? 5.068 -0.710 -23.134 1.00 91.75 202 CYS A N 1
ATOM 1494 C CA . CYS A 1 202 ? 4.454 0.609 -23.020 1.00 91.75 202 CYS A CA 1
ATOM 1495 C C . CYS A 1 202 ? 5.488 1.681 -22.662 1.00 91.75 202 CYS A C 1
ATOM 1497 O O . CYS A 1 202 ? 5.383 2.817 -23.120 1.00 91.75 202 CYS A O 1
ATOM 1499 N N . PHE A 1 203 ? 6.481 1.333 -21.840 1.00 91.19 203 PHE A N 1
ATOM 1500 C CA . PHE A 1 203 ? 7.503 2.264 -21.359 1.00 91.19 203 PHE A CA 1
ATOM 1501 C C . PHE A 1 203 ? 8.563 2.595 -22.407 1.00 91.19 203 PHE A C 1
ATOM 1503 O O . PHE A 1 203 ? 9.115 3.692 -22.383 1.00 91.19 203 PHE A O 1
ATOM 1510 N N . GLU A 1 204 ? 8.839 1.669 -23.327 1.00 90.31 204 GLU A N 1
ATOM 1511 C CA . GLU A 1 204 ? 9.797 1.897 -24.414 1.00 90.31 204 GLU A CA 1
ATOM 1512 C C . GLU A 1 204 ? 9.201 2.608 -25.634 1.00 90.31 204 GLU A C 1
ATOM 1514 O O . GLU A 1 204 ? 9.947 2.990 -26.537 1.00 90.31 204 GLU A O 1
ATOM 1519 N N . ASP A 1 205 ? 7.873 2.765 -25.685 1.00 87.44 205 ASP A N 1
ATOM 1520 C CA . ASP A 1 205 ? 7.191 3.428 -26.794 1.00 87.44 205 ASP A CA 1
ATOM 1521 C C . ASP A 1 205 ? 7.756 4.854 -26.959 1.00 87.44 205 ASP A C 1
ATOM 1523 O O . ASP A 1 205 ? 7.699 5.644 -26.013 1.00 87.44 205 ASP A O 1
ATOM 1527 N N . PRO A 1 206 ? 8.313 5.216 -28.134 1.00 85.81 206 PRO A N 1
ATOM 1528 C CA . PRO A 1 206 ? 8.877 6.546 -28.355 1.00 85.81 206 PRO A CA 1
ATOM 1529 C C . PRO A 1 206 ? 7.808 7.645 -28.398 1.00 85.81 206 PRO A C 1
ATOM 1531 O O . PRO A 1 206 ? 8.142 8.823 -28.272 1.00 85.81 206 PRO A O 1
ATOM 1534 N N . ASN A 1 207 ? 6.533 7.282 -28.572 1.00 87.81 207 ASN A N 1
ATOM 1535 C CA . ASN A 1 207 ? 5.386 8.185 -28.511 1.00 87.81 207 ASN A CA 1
ATOM 1536 C C . ASN A 1 207 ? 4.358 7.649 -27.501 1.00 87.81 207 ASN A C 1
ATOM 1538 O O . ASN A 1 207 ? 3.220 7.340 -27.875 1.00 87.81 207 ASN A O 1
ATOM 1542 N N . PRO A 1 208 ? 4.741 7.526 -26.219 1.00 87.81 208 PRO A N 1
ATOM 1543 C CA . PRO A 1 208 ? 3.944 6.802 -25.252 1.00 87.81 208 PRO A CA 1
ATOM 1544 C C . PRO A 1 208 ? 2.647 7.559 -24.965 1.00 87.81 208 PRO A C 1
ATOM 1546 O O . PRO A 1 208 ? 2.611 8.792 -24.877 1.00 87.81 208 PRO A O 1
ATOM 1549 N N . VAL A 1 209 ? 1.567 6.811 -24.736 1.00 87.88 209 VAL A N 1
ATOM 1550 C CA . VAL A 1 209 ? 0.369 7.383 -24.109 1.00 87.88 209 VAL A CA 1
ATOM 1551 C C . VAL A 1 209 ? 0.742 7.997 -22.749 1.00 87.88 209 VAL A C 1
ATOM 1553 O O . VAL A 1 209 ? 1.685 7.522 -22.112 1.00 87.88 209 VAL A O 1
ATOM 1556 N N . PRO A 1 210 ? 0.001 9.001 -22.236 1.00 89.06 210 PRO A N 1
ATOM 1557 C CA . PRO A 1 210 ? 0.408 9.748 -21.039 1.00 89.06 210 PRO A CA 1
ATOM 1558 C C . PRO A 1 210 ? 0.782 8.879 -19.829 1.00 89.06 210 PRO A C 1
ATOM 1560 O O . PRO A 1 210 ? 1.727 9.186 -19.113 1.00 89.06 210 PRO A O 1
ATOM 1563 N N . ASN A 1 211 ? 0.092 7.751 -19.641 1.00 85.62 211 ASN A N 1
ATOM 1564 C CA . ASN A 1 211 ? 0.316 6.832 -18.521 1.00 85.62 211 ASN A CA 1
ATOM 1565 C C . ASN A 1 211 ? 1.625 6.021 -18.609 1.00 85.62 211 ASN A C 1
ATOM 1567 O O . ASN A 1 211 ? 2.007 5.382 -17.627 1.00 85.62 211 ASN A O 1
ATOM 1571 N N . CYS A 1 212 ? 2.285 6.015 -19.766 1.00 88.38 212 CYS A N 1
ATOM 1572 C CA . CYS A 1 212 ? 3.552 5.324 -20.007 1.00 88.38 212 CYS A CA 1
ATOM 1573 C C . CYS A 1 212 ? 4.701 6.287 -20.319 1.00 88.38 212 CYS A C 1
ATOM 1575 O O . CYS A 1 212 ? 5.840 5.860 -20.473 1.00 88.38 212 CYS A O 1
ATOM 1577 N N . ALA A 1 213 ? 4.416 7.588 -20.369 1.00 88.06 213 ALA A N 1
ATOM 1578 C CA . ALA A 1 213 ? 5.423 8.615 -20.553 1.00 88.06 213 ALA A CA 1
ATOM 1579 C C . ALA A 1 213 ? 6.332 8.757 -19.319 1.00 88.06 213 ALA A C 1
ATOM 1581 O O . ALA A 1 213 ? 5.974 8.368 -18.207 1.00 88.06 213 ALA A O 1
ATOM 1582 N N . ASN A 1 214 ? 7.493 9.389 -19.523 1.00 85.81 214 ASN A N 1
ATOM 1583 C CA . ASN A 1 214 ? 8.434 9.803 -18.473 1.00 85.81 214 ASN A CA 1
ATOM 1584 C C . ASN A 1 214 ? 9.044 8.660 -17.638 1.00 85.81 214 ASN A C 1
ATOM 1586 O O . ASN A 1 214 ? 9.345 8.846 -16.462 1.00 85.81 214 ASN A O 1
ATOM 1590 N N . ARG A 1 215 ? 9.260 7.485 -18.241 1.00 85.00 215 ARG A N 1
ATOM 1591 C CA . ARG A 1 215 ? 9.790 6.290 -17.551 1.00 85.00 215 ARG A CA 1
ATOM 1592 C C . ARG A 1 215 ? 11.316 6.160 -17.581 1.00 85.00 215 ARG A C 1
ATOM 1594 O O . ARG A 1 215 ? 11.868 5.254 -16.970 1.00 85.00 215 ARG A O 1
ATOM 1601 N N . GLY A 1 216 ? 12.001 7.090 -18.247 1.00 83.94 216 GLY A N 1
ATOM 1602 C CA . GLY A 1 216 ? 13.455 7.063 -18.420 1.00 83.94 216 GLY A CA 1
ATOM 1603 C C . GLY A 1 216 ? 13.898 6.166 -19.584 1.00 83.94 216 GLY A C 1
ATOM 1604 O O . GLY A 1 216 ? 13.076 5.815 -20.423 1.00 83.94 216 GLY A O 1
ATOM 1605 N N . PRO A 1 217 ? 15.196 5.835 -19.683 1.00 83.81 217 PRO A N 1
ATOM 1606 C CA . PRO A 1 217 ? 15.743 5.058 -20.800 1.00 83.81 217 PRO A CA 1
ATOM 1607 C C . PRO A 1 217 ? 15.640 3.527 -20.634 1.00 83.81 217 PRO A C 1
ATOM 1609 O O . PRO A 1 217 ? 16.128 2.799 -21.495 1.00 83.81 217 PRO A O 1
ATOM 1612 N N . GLY A 1 218 ? 15.052 3.025 -19.543 1.00 84.44 218 GLY A N 1
ATOM 1613 C CA . GLY A 1 218 ? 15.076 1.602 -19.186 1.00 84.44 218 GLY A CA 1
ATOM 1614 C C . GLY A 1 218 ? 16.346 1.193 -18.418 1.00 84.44 218 GLY A C 1
ATOM 1615 O O . GLY A 1 218 ? 17.058 2.065 -17.909 1.00 84.44 218 GLY A O 1
ATOM 1616 N N . PRO A 1 219 ? 16.645 -0.117 -18.312 1.00 87.38 219 PRO A N 1
ATOM 1617 C CA . PRO A 1 219 ? 15.971 -1.238 -18.983 1.00 87.38 219 PRO A CA 1
ATOM 1618 C C . PRO A 1 219 ? 14.565 -1.521 -18.427 1.00 87.38 219 PRO A C 1
ATOM 1620 O O . PRO A 1 219 ? 14.336 -1.397 -17.230 1.00 87.38 219 PRO A O 1
ATOM 1623 N N . PHE A 1 220 ? 13.628 -1.905 -19.304 1.00 87.75 220 PHE A N 1
ATOM 1624 C CA . PHE A 1 220 ? 12.234 -2.222 -18.936 1.00 87.75 220 PHE A CA 1
ATOM 1625 C C . PHE A 1 220 ? 11.925 -3.723 -18.914 1.00 87.75 220 PHE A C 1
ATOM 1627 O O . PHE A 1 220 ? 10.951 -4.148 -18.296 1.00 87.75 220 PHE A O 1
ATOM 1634 N N . TYR A 1 221 ? 12.761 -4.516 -19.584 1.00 89.38 221 TYR A N 1
ATOM 1635 C CA . TYR A 1 221 ? 12.640 -5.966 -19.643 1.00 89.38 221 TYR A CA 1
ATOM 1636 C C . TYR A 1 221 ? 13.598 -6.634 -18.664 1.00 89.38 221 TYR A C 1
ATOM 1638 O O . TYR A 1 221 ? 14.727 -6.174 -18.475 1.00 89.38 221 TYR A O 1
ATOM 1646 N N . LEU A 1 222 ? 13.146 -7.740 -18.090 1.00 89.31 222 LEU A N 1
ATOM 1647 C CA . LEU A 1 222 ? 13.943 -8.689 -17.334 1.00 89.31 222 LEU A CA 1
ATOM 1648 C C . LEU A 1 222 ? 14.520 -9.732 -18.294 1.00 89.31 222 LEU A C 1
ATOM 1650 O O . LEU A 1 222 ? 13.842 -10.182 -19.217 1.00 89.31 222 LEU A O 1
ATOM 1654 N N . ASP A 1 223 ? 15.767 -10.141 -18.077 1.00 90.00 223 ASP A N 1
ATOM 1655 C CA . ASP A 1 223 ? 16.351 -11.258 -18.814 1.00 90.00 223 ASP A CA 1
ATOM 1656 C C . ASP A 1 223 ? 15.689 -12.581 -18.404 1.00 90.00 223 ASP A C 1
ATOM 1658 O O . ASP A 1 223 ? 15.913 -13.107 -17.309 1.00 90.00 223 ASP A O 1
ATOM 1662 N N . GLU A 1 224 ? 14.912 -13.128 -19.335 1.00 88.19 224 GLU A N 1
ATOM 1663 C CA . GLU A 1 224 ? 14.191 -14.402 -19.249 1.00 88.19 224 GLU A CA 1
ATOM 1664 C C . GLU A 1 224 ? 15.127 -15.597 -18.973 1.00 88.19 224 GLU A C 1
ATOM 1666 O O . GLU A 1 224 ? 14.721 -16.578 -18.349 1.00 88.19 224 GLU A O 1
ATOM 1671 N N . ASN A 1 225 ? 16.410 -15.512 -19.357 1.00 91.50 225 ASN A N 1
ATOM 1672 C CA . ASN A 1 225 ? 17.401 -16.567 -19.110 1.00 91.50 225 ASN A CA 1
ATOM 1673 C C . ASN A 1 225 ? 18.160 -16.400 -17.787 1.00 91.50 225 ASN A C 1
ATOM 1675 O O . ASN A 1 225 ? 18.945 -17.277 -17.423 1.00 91.50 225 ASN A O 1
ATOM 1679 N N . ASN A 1 226 ? 17.943 -15.299 -17.062 1.00 93.06 226 ASN A N 1
ATOM 1680 C CA . ASN A 1 226 ? 18.636 -14.978 -15.813 1.00 93.06 226 ASN A CA 1
ATOM 1681 C C . ASN A 1 226 ? 20.173 -14.947 -15.927 1.00 93.06 226 ASN A C 1
ATOM 1683 O O . ASN A 1 226 ? 20.874 -15.373 -15.007 1.00 93.06 226 ASN A O 1
ATOM 1687 N N . VAL A 1 227 ? 20.708 -14.447 -17.046 1.00 94.12 227 VAL A N 1
ATOM 1688 C CA . VAL A 1 227 ? 22.159 -14.338 -17.291 1.00 94.12 227 VAL A CA 1
ATOM 1689 C C . VAL A 1 227 ? 22.660 -12.910 -17.075 1.00 94.12 227 VAL A C 1
ATOM 1691 O O . VAL A 1 227 ? 23.716 -12.701 -16.479 1.00 94.12 227 VAL A O 1
ATOM 1694 N N . THR A 1 228 ? 21.913 -11.921 -17.553 1.00 93.69 228 THR A N 1
ATOM 1695 C CA . THR A 1 228 ? 22.235 -10.491 -17.499 1.00 93.69 228 THR A CA 1
ATOM 1696 C C . THR A 1 228 ? 21.287 -9.741 -16.555 1.00 93.69 228 THR A C 1
ATOM 1698 O O . THR A 1 228 ? 20.288 -10.292 -16.102 1.00 93.69 228 THR A O 1
ATOM 1701 N N . THR A 1 229 ? 21.633 -8.506 -16.185 1.00 91.62 229 THR A N 1
ATOM 1702 C CA . THR A 1 229 ? 20.855 -7.660 -15.260 1.00 91.62 229 THR A CA 1
ATOM 1703 C C . THR A 1 229 ? 20.048 -6.625 -16.051 1.00 91.62 229 THR A C 1
ATOM 1705 O O . THR A 1 229 ? 20.628 -6.010 -16.952 1.00 91.62 229 THR A O 1
ATOM 1708 N N . PRO A 1 230 ? 18.789 -6.329 -15.675 1.00 91.25 230 PRO A N 1
ATOM 1709 C CA . PRO A 1 230 ? 18.004 -6.950 -14.600 1.00 91.25 230 PRO A CA 1
ATOM 1710 C C . PRO A 1 230 ? 17.404 -8.306 -15.012 1.00 91.25 230 PRO A C 1
ATOM 1712 O O . PRO A 1 230 ? 17.178 -8.546 -16.194 1.00 91.25 230 PRO A O 1
ATOM 1715 N N . ASN A 1 231 ? 17.121 -9.191 -14.048 1.00 92.94 231 ASN A N 1
ATOM 1716 C CA . ASN A 1 231 ? 16.470 -10.487 -14.297 1.00 92.94 231 ASN A CA 1
ATOM 1717 C C . ASN A 1 231 ? 15.508 -10.936 -13.183 1.00 92.94 231 ASN A C 1
ATOM 1719 O O . ASN A 1 231 ? 15.449 -10.341 -12.105 1.00 92.94 231 ASN A O 1
ATOM 1723 N N . PHE A 1 232 ? 14.760 -12.012 -13.442 1.00 90.88 232 PHE A N 1
ATOM 1724 C CA . PHE A 1 232 ? 13.764 -12.553 -12.515 1.00 90.88 232 PHE A CA 1
ATOM 1725 C C . PHE A 1 232 ? 14.374 -13.057 -11.204 1.00 90.88 232 PHE A C 1
ATOM 1727 O O . PHE A 1 232 ? 13.817 -12.797 -10.138 1.00 90.88 232 PHE A O 1
ATOM 1734 N N . ASN A 1 233 ? 15.530 -13.726 -11.248 1.00 94.75 233 ASN A N 1
ATOM 1735 C CA . ASN A 1 233 ? 16.211 -14.203 -10.041 1.00 94.75 233 ASN A CA 1
ATOM 1736 C C . ASN A 1 233 ? 16.618 -13.046 -9.125 1.00 94.75 233 ASN A C 1
ATOM 1738 O O . ASN A 1 233 ? 16.483 -13.158 -7.909 1.00 94.75 233 ASN A O 1
ATOM 1742 N N . GLN A 1 234 ? 17.079 -11.933 -9.697 1.00 93.81 234 GLN A N 1
ATOM 1743 C CA . GLN A 1 234 ? 17.374 -10.713 -8.948 1.00 93.81 234 GLN A CA 1
ATOM 1744 C C . GLN A 1 234 ? 16.109 -10.141 -8.316 1.00 93.81 234 GLN A C 1
ATOM 1746 O O . GLN A 1 234 ? 16.087 -9.961 -7.106 1.00 93.81 234 GLN A O 1
ATOM 1751 N N . GLY A 1 235 ? 15.028 -9.974 -9.084 1.00 92.44 235 GLY A N 1
ATOM 1752 C CA . GLY A 1 235 ? 13.761 -9.476 -8.538 1.00 92.44 235 GLY A CA 1
ATOM 1753 C C . GLY A 1 235 ? 13.199 -10.359 -7.414 1.00 92.44 235 GLY A C 1
ATOM 1754 O O . GLY A 1 235 ? 12.750 -9.857 -6.385 1.00 92.44 235 GLY A O 1
ATOM 1755 N N . ILE A 1 236 ? 13.260 -11.686 -7.557 1.00 93.44 236 ILE A N 1
ATOM 1756 C CA . ILE A 1 236 ? 12.848 -12.628 -6.503 1.00 93.44 236 ILE A CA 1
ATOM 1757 C C . ILE A 1 236 ? 13.760 -12.506 -5.274 1.00 93.44 236 ILE A C 1
ATOM 1759 O O . ILE A 1 236 ? 13.272 -12.524 -4.141 1.00 93.44 236 ILE A O 1
ATOM 1763 N N . ASN A 1 237 ? 15.072 -12.367 -5.475 1.00 96.69 237 ASN A N 1
ATOM 1764 C CA . ASN A 1 237 ? 16.029 -12.192 -4.386 1.00 96.69 237 ASN A CA 1
ATOM 1765 C C . ASN A 1 237 ? 15.803 -10.874 -3.630 1.00 96.69 237 ASN A C 1
ATOM 1767 O O . ASN A 1 237 ? 15.809 -10.875 -2.400 1.00 96.69 237 ASN A O 1
ATOM 1771 N N . ASP A 1 238 ? 15.519 -9.784 -4.338 1.00 96.81 238 ASP A N 1
ATOM 1772 C CA . ASP A 1 238 ? 15.198 -8.482 -3.752 1.00 96.81 238 ASP A CA 1
ATOM 1773 C C . ASP A 1 238 ? 13.982 -8.589 -2.820 1.00 96.81 238 ASP A C 1
ATOM 1775 O O . ASP A 1 238 ? 14.027 -8.173 -1.658 1.00 96.81 238 ASP A O 1
ATOM 1779 N N . TRP A 1 239 ? 12.914 -9.252 -3.270 1.00 97.19 239 TRP A N 1
ATOM 1780 C CA . TRP A 1 239 ? 11.742 -9.505 -2.427 1.00 97.19 239 TRP A CA 1
ATOM 1781 C C . TRP A 1 239 ? 12.028 -10.458 -1.263 1.00 97.19 239 TRP A C 1
ATOM 1783 O O . TRP A 1 239 ? 11.470 -10.280 -0.178 1.00 97.19 239 TRP A O 1
ATOM 1793 N N . SER A 1 240 ? 12.921 -11.436 -1.441 1.00 98.06 240 SER A N 1
ATOM 1794 C CA . SER A 1 240 ? 13.385 -12.304 -0.353 1.00 98.06 240 SER A CA 1
ATOM 1795 C C . SER A 1 240 ? 14.130 -11.513 0.730 1.00 98.06 240 SER A C 1
ATOM 1797 O O . SER A 1 240 ? 13.900 -11.744 1.922 1.00 98.06 240 SER A O 1
ATOM 1799 N N . ILE A 1 241 ? 14.966 -10.544 0.341 1.00 98.56 241 ILE A N 1
ATOM 1800 C CA . ILE A 1 241 ? 15.658 -9.641 1.271 1.00 98.56 241 ILE A CA 1
ATOM 1801 C C . ILE A 1 241 ? 14.633 -8.809 2.039 1.00 98.56 241 ILE A C 1
ATOM 1803 O O . ILE A 1 241 ? 14.599 -8.893 3.267 1.00 98.56 241 ILE A O 1
ATOM 1807 N N . VAL A 1 242 ? 13.731 -8.093 1.355 1.00 98.50 242 VAL A N 1
ATOM 1808 C CA . VAL A 1 242 ? 12.676 -7.293 2.014 1.00 98.50 242 VAL A CA 1
ATOM 1809 C C . VAL A 1 242 ? 11.862 -8.152 2.985 1.00 98.50 242 VAL A C 1
ATOM 1811 O O . VAL A 1 242 ? 11.639 -7.765 4.133 1.00 98.50 242 VAL A O 1
ATOM 1814 N N . ARG A 1 243 ? 11.472 -9.360 2.567 1.00 98.50 243 ARG A N 1
ATOM 1815 C CA . ARG A 1 243 ? 10.734 -10.308 3.408 1.00 98.50 243 ARG A CA 1
ATOM 1816 C C . ARG A 1 243 ? 11.495 -10.710 4.669 1.00 98.50 243 ARG A C 1
ATOM 1818 O O . ARG A 1 243 ? 10.862 -10.911 5.705 1.00 98.50 243 ARG A O 1
ATOM 1825 N N . SER A 1 244 ? 12.819 -10.830 4.605 1.00 98.62 244 SER A N 1
ATOM 1826 C CA . SER A 1 244 ? 13.633 -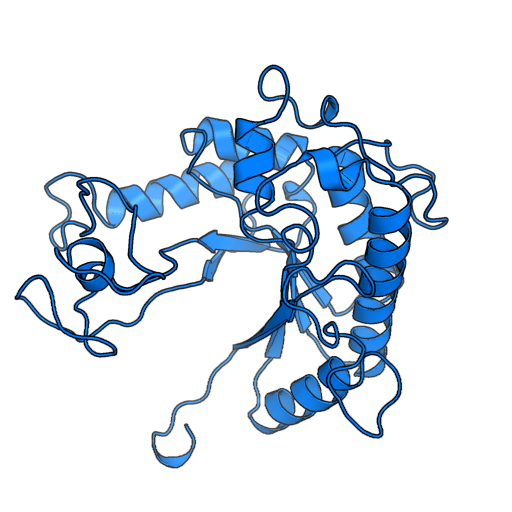11.178 5.774 1.00 98.62 244 SER A CA 1
ATOM 1827 C C . SER A 1 244 ? 13.595 -10.095 6.861 1.00 98.62 244 SER A C 1
ATOM 1829 O O . SER A 1 244 ? 13.491 -10.428 8.040 1.00 98.62 244 SER A O 1
ATOM 1831 N N . HIS A 1 245 ? 13.564 -8.814 6.472 1.00 98.62 245 HIS A N 1
ATOM 1832 C CA . HIS A 1 245 ? 13.410 -7.682 7.398 1.00 98.62 245 HIS A CA 1
ATOM 1833 C C . HIS A 1 245 ? 12.017 -7.624 8.026 1.00 98.62 245 HIS A C 1
ATOM 1835 O O . HIS A 1 245 ? 11.861 -7.190 9.163 1.00 98.62 245 HIS A O 1
ATOM 1841 N N . LEU A 1 246 ? 11.002 -8.089 7.299 1.00 98.62 246 LEU A N 1
ATOM 1842 C CA . LEU A 1 246 ? 9.604 -8.068 7.725 1.00 98.62 246 LEU A CA 1
ATOM 1843 C C . LEU A 1 246 ? 9.165 -9.402 8.339 1.00 98.62 246 LEU A C 1
ATOM 1845 O O . LEU A 1 246 ? 8.041 -9.843 8.134 1.00 98.62 246 LEU A O 1
ATOM 1849 N N . GLY A 1 247 ? 10.059 -10.090 9.054 1.00 97.12 247 GLY A N 1
ATOM 1850 C CA . GLY A 1 247 ? 9.712 -11.275 9.847 1.00 97.12 247 GLY A CA 1
ATOM 1851 C C . GLY A 1 247 ? 9.247 -12.493 9.040 1.00 97.12 247 GLY A C 1
ATOM 1852 O O . GLY A 1 247 ? 8.625 -13.397 9.596 1.00 97.12 247 GLY A O 1
ATOM 1853 N N . GLY A 1 248 ? 9.527 -12.546 7.736 1.00 98.12 248 GLY A N 1
ATOM 1854 C CA . GLY A 1 248 ? 9.116 -13.667 6.898 1.00 98.12 248 GLY A CA 1
ATOM 1855 C C . GLY A 1 248 ? 7.629 -13.667 6.537 1.00 98.12 248 GLY A C 1
ATOM 1856 O O . GLY A 1 248 ? 7.090 -14.735 6.229 1.00 98.12 248 GLY A O 1
ATOM 1857 N N . LEU A 1 249 ? 6.964 -12.507 6.545 1.00 98.62 249 LEU A N 1
ATOM 1858 C CA . LEU A 1 249 ? 5.571 -12.393 6.104 1.00 98.62 249 LEU A CA 1
ATOM 1859 C C . LEU A 1 249 ? 5.354 -13.009 4.702 1.00 98.62 249 LEU A C 1
ATOM 1861 O O . LEU A 1 249 ? 6.268 -13.007 3.868 1.00 98.62 249 LEU A O 1
ATOM 1865 N N . PRO A 1 250 ? 4.170 -13.585 4.425 1.00 98.31 250 PRO A N 1
ATOM 1866 C CA . PRO A 1 250 ? 3.834 -14.069 3.090 1.00 98.31 250 PRO A CA 1
ATOM 1867 C C . PRO A 1 250 ? 3.821 -12.911 2.083 1.00 98.31 250 PRO A C 1
ATOM 1869 O O . PRO A 1 250 ? 3.498 -11.778 2.437 1.00 98.31 250 PRO A O 1
ATOM 1872 N N . ILE A 1 251 ? 4.166 -13.202 0.828 1.00 97.94 251 ILE A N 1
ATOM 1873 C CA . ILE A 1 251 ? 4.178 -12.229 -0.269 1.00 97.94 251 ILE A CA 1
ATOM 1874 C C . ILE A 1 251 ? 2.989 -12.494 -1.193 1.00 97.94 251 ILE A C 1
ATOM 1876 O O . ILE A 1 251 ? 2.747 -13.635 -1.586 1.00 97.94 251 ILE A O 1
ATOM 1880 N N . LEU A 1 252 ? 2.294 -11.426 -1.571 1.00 96.56 252 LEU A N 1
ATOM 1881 C CA . LEU A 1 252 ? 1.326 -11.383 -2.660 1.00 96.56 252 LEU A CA 1
ATOM 1882 C C . LEU A 1 252 ? 1.873 -10.448 -3.744 1.00 96.56 252 LEU A C 1
ATOM 1884 O O . LEU A 1 252 ? 2.130 -9.279 -3.465 1.00 96.56 252 LEU A O 1
ATOM 1888 N N . TYR A 1 253 ? 2.065 -10.956 -4.962 1.00 93.69 253 TYR A N 1
ATOM 1889 C CA . TYR A 1 253 ? 2.516 -10.150 -6.099 1.00 93.69 253 TYR A CA 1
ATOM 1890 C C . TYR A 1 253 ? 1.364 -9.328 -6.691 1.00 93.69 253 TYR A C 1
ATOM 1892 O O . TYR A 1 253 ? 0.254 -9.828 -6.873 1.00 93.69 253 TYR A O 1
ATOM 1900 N N . TRP A 1 254 ? 1.635 -8.054 -6.953 1.00 92.06 254 TRP A N 1
ATOM 1901 C CA . TRP A 1 254 ? 0.694 -7.028 -7.406 1.00 92.06 254 TRP A CA 1
ATOM 1902 C C . TRP A 1 254 ? 1.502 -5.874 -8.013 1.00 92.06 254 TRP A C 1
ATOM 1904 O O . TRP A 1 254 ? 2.700 -5.793 -7.851 1.00 92.06 254 TRP A O 1
ATOM 1914 N N . GLN A 1 255 ? 0.954 -4.893 -8.701 1.00 84.25 255 GLN A N 1
ATOM 1915 C CA . GLN A 1 255 ? 0.207 -5.048 -9.930 1.00 84.25 255 GLN A CA 1
ATOM 1916 C C . GLN A 1 255 ? 1.129 -5.764 -10.936 1.00 84.25 255 GLN A C 1
ATOM 1918 O O . GLN A 1 255 ? 2.197 -5.249 -11.251 1.00 84.25 255 GLN A O 1
ATOM 1923 N N . THR A 1 256 ? 0.803 -6.989 -11.359 1.00 84.69 256 THR A N 1
ATOM 1924 C CA . THR A 1 256 ? 1.598 -7.726 -12.362 1.00 84.69 256 THR A CA 1
ATOM 1925 C C . THR A 1 256 ? 0.959 -7.507 -13.721 1.00 84.69 256 THR A C 1
ATOM 1927 O O . THR A 1 256 ? -0.176 -7.954 -13.915 1.00 84.69 256 THR A O 1
ATOM 1930 N N . PRO A 1 257 ? 1.607 -6.763 -14.636 1.00 82.38 257 PRO A N 1
ATOM 1931 C CA . PRO A 1 257 ? 1.075 -6.625 -15.974 1.00 82.38 257 PRO A CA 1
ATOM 1932 C C . PRO A 1 257 ? 1.117 -7.992 -16.660 1.00 82.38 257 PRO A C 1
ATOM 1934 O O . PRO A 1 257 ? 1.941 -8.853 -16.362 1.00 82.38 257 PRO A O 1
ATOM 1937 N N . MET A 1 258 ? 0.115 -8.237 -17.496 1.00 79.44 258 MET A N 1
ATOM 1938 C CA . MET A 1 258 ? -0.029 -9.527 -18.168 1.00 79.44 258 MET A CA 1
ATOM 1939 C C . MET A 1 258 ? 0.627 -9.506 -19.548 1.00 79.44 258 MET A C 1
ATOM 1941 O O . MET A 1 258 ? 0.945 -10.572 -20.071 1.00 79.44 258 MET A O 1
ATOM 1945 N N . GLY A 1 259 ? 0.788 -8.313 -20.139 1.00 78.69 259 GLY A N 1
ATOM 1946 C CA . GLY A 1 259 ? 1.270 -8.118 -21.498 1.00 78.69 259 GLY A CA 1
ATOM 1947 C C . GLY A 1 259 ? 0.584 -8.979 -22.556 1.00 78.69 259 GLY A C 1
ATOM 1948 O O . GLY A 1 259 ? -0.385 -9.707 -22.332 1.00 78.69 259 GLY A O 1
ATOM 1949 N N . VAL A 1 260 ? 1.123 -8.902 -23.764 1.00 84.44 260 VAL A N 1
ATOM 1950 C CA . VAL A 1 260 ? 0.945 -9.923 -24.793 1.00 84.44 260 VAL A CA 1
ATOM 1951 C C . VAL A 1 260 ? 2.233 -10.746 -24.845 1.00 84.44 260 VAL A C 1
ATOM 1953 O O . VAL A 1 260 ? 3.303 -10.150 -25.004 1.00 84.44 260 VAL A O 1
ATOM 1956 N N . PRO A 1 261 ? 2.168 -12.090 -24.763 1.00 79.81 261 PRO A N 1
ATOM 1957 C CA . PRO A 1 261 ? 3.338 -12.934 -24.978 1.00 79.81 261 PRO A CA 1
ATOM 1958 C C . PRO A 1 261 ? 3.952 -12.646 -26.352 1.00 79.81 261 PRO A C 1
ATOM 1960 O O . PRO A 1 261 ? 3.304 -12.825 -27.385 1.00 79.81 261 PRO A O 1
ATOM 1963 N N . SER A 1 262 ? 5.188 -12.153 -26.370 1.00 83.56 262 SER A N 1
ATOM 1964 C CA . SER A 1 262 ? 5.887 -11.735 -27.586 1.00 83.56 262 SER A CA 1
ATOM 1965 C C . SER A 1 262 ? 7.392 -11.765 -27.354 1.00 83.56 262 SER A C 1
ATOM 1967 O O . SER A 1 262 ? 7.870 -11.336 -26.310 1.00 83.56 262 SER A O 1
ATOM 1969 N N . THR A 1 263 ? 8.155 -12.203 -28.355 1.00 83.62 263 THR A N 1
ATOM 1970 C CA . THR A 1 263 ? 9.624 -12.086 -28.365 1.00 83.62 263 THR A CA 1
ATOM 1971 C C . THR A 1 263 ? 10.099 -10.754 -28.956 1.00 83.62 263 THR A C 1
ATOM 1973 O O . THR A 1 263 ? 11.295 -10.468 -28.969 1.00 83.62 263 THR A O 1
ATOM 1976 N N . THR A 1 264 ? 9.183 -9.935 -29.478 1.00 86.81 264 THR A N 1
ATOM 1977 C CA . THR A 1 264 ? 9.476 -8.643 -30.110 1.00 86.81 264 THR A CA 1
ATOM 1978 C C . THR A 1 264 ? 9.181 -7.510 -29.128 1.00 86.81 264 THR A C 1
ATOM 1980 O O . THR A 1 264 ? 8.033 -7.410 -28.688 1.00 86.81 264 THR A O 1
ATOM 1983 N N . PRO A 1 265 ? 10.176 -6.669 -28.775 1.00 86.75 265 PRO A N 1
ATOM 1984 C CA . PRO A 1 265 ? 9.939 -5.454 -27.999 1.00 86.75 265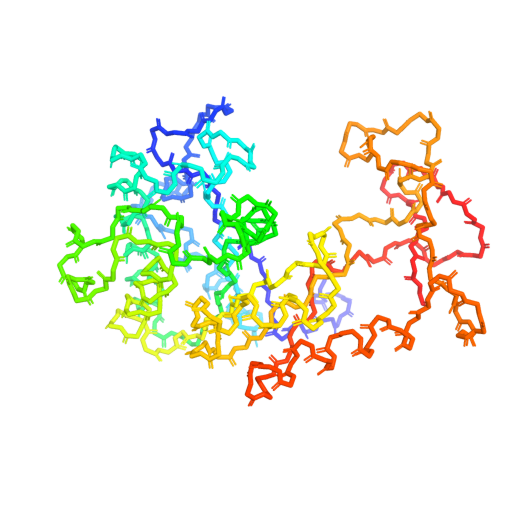 PRO A CA 1
ATOM 1985 C C . PRO A 1 265 ? 8.882 -4.550 -28.653 1.00 86.75 265 PRO A C 1
ATOM 1987 O O . PRO A 1 265 ? 8.803 -4.446 -29.879 1.00 86.75 265 PRO A O 1
ATOM 1990 N N . GLY A 1 266 ? 8.079 -3.903 -27.823 1.00 87.69 266 GLY A N 1
ATOM 1991 C CA . GLY A 1 266 ? 7.160 -2.833 -28.167 1.00 87.69 266 GLY A CA 1
ATOM 1992 C C . GLY A 1 266 ? 5.710 -3.274 -28.070 1.00 87.69 266 GLY A C 1
ATOM 1993 O O . GLY A 1 266 ? 5.308 -4.051 -27.201 1.00 87.69 266 GLY A O 1
ATOM 1994 N N . GLY A 1 267 ? 4.905 -2.750 -28.985 1.00 88.38 267 GLY A N 1
ATOM 1995 C CA . GLY A 1 267 ? 3.496 -3.076 -29.118 1.00 88.38 267 GLY A CA 1
ATOM 1996 C C . GLY A 1 267 ? 2.675 -1.849 -29.468 1.00 88.38 267 GLY A C 1
ATOM 1997 O O . GLY A 1 267 ? 3.186 -0.864 -29.997 1.00 88.38 267 GLY A O 1
ATOM 1998 N N . THR A 1 268 ? 1.379 -1.930 -29.204 1.00 87.69 268 THR A N 1
ATOM 1999 C CA . THR A 1 268 ? 0.440 -0.821 -29.418 1.00 87.69 268 THR A CA 1
ATOM 2000 C C . THR A 1 268 ? -0.465 -0.683 -28.201 1.00 87.69 268 THR A C 1
ATOM 2002 O O . THR A 1 268 ? -0.551 -1.626 -27.411 1.00 87.69 268 THR A O 1
ATOM 2005 N N . PRO A 1 269 ? -1.182 0.442 -28.027 1.00 86.38 269 PRO A N 1
ATOM 2006 C CA . PRO A 1 269 ? -2.123 0.590 -26.927 1.00 86.38 269 PRO A CA 1
ATOM 2007 C C . PRO A 1 269 ? -3.030 -0.641 -26.758 1.00 86.38 269 PRO A C 1
ATOM 2009 O O . PRO A 1 269 ? -3.717 -1.055 -27.695 1.00 86.38 269 PRO A O 1
ATOM 2012 N N . LYS A 1 270 ? -3.036 -1.197 -25.536 1.00 83.12 270 LYS A N 1
ATOM 2013 C CA . LYS A 1 270 ? -3.740 -2.432 -25.118 1.00 83.12 270 LYS A CA 1
ATOM 2014 C C . LYS A 1 270 ? -3.140 -3.761 -25.613 1.00 83.12 270 LYS A C 1
ATOM 2016 O O . LYS A 1 270 ? -3.724 -4.803 -25.342 1.00 83.12 270 LYS A O 1
ATOM 2021 N N . HIS A 1 271 ? -2.010 -3.728 -26.314 1.00 89.56 271 HIS A N 1
ATOM 2022 C CA . HIS A 1 271 ? -1.302 -4.893 -26.854 1.00 89.56 271 HIS A CA 1
ATOM 2023 C C . HIS A 1 271 ? 0.220 -4.679 -26.776 1.00 89.56 271 HIS A C 1
ATOM 2025 O O . HIS A 1 271 ? 0.918 -4.761 -27.790 1.00 89.56 271 HIS A O 1
ATOM 2031 N N . TYR A 1 272 ? 0.727 -4.321 -25.597 1.00 91.62 272 TYR A N 1
ATOM 2032 C CA . TYR A 1 272 ? 2.162 -4.180 -25.361 1.00 91.62 272 TYR A CA 1
ATOM 2033 C C . TYR A 1 272 ? 2.758 -5.511 -24.902 1.00 91.62 272 TYR A C 1
ATOM 2035 O O . TYR A 1 272 ? 2.099 -6.288 -24.210 1.00 91.62 272 TYR A O 1
ATOM 2043 N N . ARG A 1 273 ? 4.001 -5.794 -25.303 1.00 90.69 273 ARG A N 1
ATOM 2044 C CA . ARG A 1 273 ? 4.774 -6.898 -24.728 1.00 90.69 273 ARG A CA 1
ATOM 2045 C C . ARG A 1 273 ? 5.043 -6.595 -23.257 1.00 90.69 273 ARG A C 1
ATOM 2047 O O . ARG A 1 273 ? 5.389 -5.464 -22.924 1.00 90.69 273 ARG A O 1
ATOM 2054 N N . ASP A 1 274 ? 4.968 -7.617 -22.415 1.00 86.75 274 ASP A N 1
ATOM 2055 C CA . ASP A 1 274 ? 5.540 -7.556 -21.072 1.00 86.75 274 ASP A CA 1
ATOM 2056 C C . ASP A 1 274 ? 6.553 -8.686 -20.834 1.00 86.75 274 ASP A C 1
ATOM 2058 O O . ASP A 1 274 ? 6.786 -9.543 -21.698 1.00 86.75 274 ASP A O 1
ATOM 2062 N N . ASN A 1 275 ? 7.184 -8.639 -19.666 1.00 80.31 275 ASN A N 1
ATOM 2063 C CA . ASN A 1 275 ? 7.962 -9.727 -19.093 1.00 80.31 275 ASN A CA 1
ATOM 2064 C C . ASN A 1 275 ? 7.095 -10.995 -18.988 1.00 80.31 275 ASN A C 1
ATOM 2066 O O . ASN A 1 275 ? 5.948 -10.920 -18.551 1.00 80.31 275 ASN A O 1
ATOM 2070 N N . HIS A 1 276 ? 7.632 -12.146 -19.397 1.00 66.31 276 HIS A N 1
ATOM 2071 C CA . HIS A 1 276 ? 6.952 -13.445 -19.349 1.00 66.31 276 HIS A CA 1
ATOM 2072 C C . HIS A 1 276 ? 7.862 -14.543 -18.806 1.00 66.31 276 HIS A C 1
ATOM 2074 O O . HIS A 1 276 ? 9.097 -14.354 -18.850 1.00 66.31 276 HIS A O 1
#

Secondary structure (DSSP, 8-state):
-GGGT---SEEEEEEE--TT--TT-S--GGG-STTS-TTHHHHHHHHHHHHTTPEEEEEEE-GGGTSTT-GGGGG-HHHHHHHHHHHHHHHHHHHHHTS-EEEEE-TTHHHHHHHHSGGG-GGGSB---TTSGGGTTS-SBHHHHHHHHHHHHHHH-TTEEEEE---SSSS-HHHHHHHHHHHTGGGSSEEEEE--SS-HHHHS-SS--GGG-S--S---S-BTTSSSSSBHHHHHHHHHHHHHHTTT--EEEES----B--SSS-EETTEEB---

pLDDT: mean 93.43, std 6.82, range [56.19, 98.88]

Foldseek 3Di:
DVVVVDQDQEDEDEQEEFVPQAPVDDDGNLCPDPPDHGNVCLVVQQVVQVVSVYAYEYEYAYQCRRPHLDLLLQADPVSVVRVLVVLLVNLLSLVVNVAAHEYEYHPPNQVSCQQVADVSAQQRAAGDQCVPVQLVVAHRTLLSVLVRSVSSNCVRPVSYFYEYEFDCNRHALQSRLQSCVNSVRLVGQAYAYEDDPEALLQLCPPPHDPVNPPPPPDPSEADPVPPDPPHDVNSVVSVVSSCVSSVNHHYDYPDDYPAADDPDRHADVVHGHHYD

Radius of gyration: 19.17 Å; chains: 1; bounding box: 51×41×52 Å